Protein AF-A0A7S1SJB8-F1 (afdb_monomer_lite)

Structure (mmCIF, N/CA/C/O backbone):
data_AF-A0A7S1SJB8-F1
#
_entry.id   AF-A0A7S1SJB8-F1
#
loop_
_atom_site.group_PDB
_atom_site.id
_atom_site.type_symbol
_atom_site.label_atom_id
_atom_site.label_alt_id
_atom_site.label_comp_id
_atom_site.label_asym_id
_atom_site.label_entity_id
_atom_site.label_seq_id
_atom_site.pdbx_PDB_ins_code
_atom_site.Cartn_x
_atom_site.Cartn_y
_atom_site.Cartn_z
_atom_site.occupancy
_atom_site.B_iso_or_equiv
_atom_site.auth_seq_id
_atom_site.auth_comp_id
_atom_site.auth_asym_id
_atom_site.auth_atom_id
_atom_site.pdbx_PDB_model_num
ATOM 1 N N . MET A 1 1 ? 19.382 0.430 36.186 1.00 49.28 1 MET A N 1
ATOM 2 C CA . MET A 1 1 ? 19.479 1.082 34.858 1.00 49.28 1 MET A CA 1
ATOM 3 C C . MET A 1 1 ? 19.942 0.130 33.753 1.00 49.28 1 MET A C 1
ATOM 5 O O . MET A 1 1 ? 19.145 -0.085 32.855 1.00 49.28 1 MET A O 1
ATOM 9 N N . ARG A 1 2 ? 21.115 -0.528 33.833 1.00 56.34 2 ARG A N 1
ATOM 10 C CA . ARG A 1 2 ? 21.641 -1.421 32.760 1.00 56.34 2 ARG A CA 1
ATOM 11 C C . ARG A 1 2 ? 20.688 -2.513 32.238 1.00 56.34 2 ARG A C 1
ATOM 13 O O . ARG A 1 2 ? 20.715 -2.827 31.056 1.00 56.34 2 ARG A O 1
ATOM 20 N N . TYR A 1 3 ? 19.833 -3.079 33.093 1.00 59.84 3 TYR A N 1
ATOM 21 C CA . TYR A 1 3 ? 18.878 -4.118 32.682 1.00 59.84 3 TYR A CA 1
ATOM 22 C C . TYR A 1 3 ? 17.757 -3.577 31.775 1.00 59.84 3 TYR A C 1
ATOM 24 O O . TYR A 1 3 ? 17.323 -4.262 30.853 1.00 59.84 3 TYR A O 1
ATOM 32 N N . LYS A 1 4 ? 17.321 -2.323 31.989 1.00 60.94 4 LYS A N 1
ATOM 33 C CA . LYS A 1 4 ? 16.241 -1.724 31.195 1.00 60.94 4 LYS A CA 1
ATOM 34 C C . LYS A 1 4 ? 16.672 -1.464 29.748 1.00 60.94 4 LYS A C 1
ATOM 36 O O . LYS A 1 4 ? 15.912 -1.784 28.840 1.00 60.94 4 LYS A O 1
ATOM 41 N N . GLU A 1 5 ? 17.889 -0.955 29.544 1.00 68.56 5 GLU A N 1
ATOM 42 C CA . GLU A 1 5 ? 18.479 -0.747 28.210 1.00 68.56 5 GLU A CA 1
ATOM 43 C C . GLU A 1 5 ? 18.723 -2.063 27.466 1.00 68.56 5 GLU A C 1
ATOM 45 O O . GLU A 1 5 ? 18.404 -2.162 26.282 1.00 68.56 5 GLU A O 1
ATOM 50 N N . SER A 1 6 ? 19.217 -3.092 28.163 1.00 76.19 6 SER A N 1
ATOM 51 C CA . SER A 1 6 ? 19.499 -4.402 27.563 1.00 76.19 6 SER A CA 1
ATOM 52 C C . SER A 1 6 ? 18.246 -5.064 26.974 1.00 76.19 6 SER A C 1
ATOM 54 O O . SER A 1 6 ? 18.311 -5.654 25.896 1.00 76.19 6 SER A O 1
ATOM 56 N N . MET A 1 7 ? 17.086 -4.903 27.621 1.00 74.88 7 MET A N 1
ATOM 57 C CA . MET A 1 7 ? 15.808 -5.409 27.106 1.00 74.88 7 MET A CA 1
ATOM 58 C C . MET A 1 7 ? 15.342 -4.658 25.855 1.00 74.88 7 MET A C 1
ATOM 60 O O . MET A 1 7 ? 14.868 -5.287 24.912 1.00 74.88 7 MET A O 1
ATOM 64 N N . VAL A 1 8 ? 15.514 -3.332 25.807 1.00 74.44 8 VAL A N 1
ATOM 65 C CA . VAL A 1 8 ? 15.187 -2.528 24.617 1.00 74.44 8 VAL A CA 1
ATOM 66 C C . VAL A 1 8 ? 16.087 -2.916 23.439 1.00 74.44 8 VAL A C 1
ATOM 68 O O . VAL A 1 8 ? 15.600 -3.074 22.322 1.00 74.44 8 VAL A O 1
ATOM 71 N N . GLU A 1 9 ? 17.382 -3.142 23.670 1.00 73.88 9 GLU A N 1
ATOM 72 C CA . GLU A 1 9 ? 18.301 -3.624 22.629 1.00 73.88 9 GLU A CA 1
ATOM 73 C C . GLU A 1 9 ? 17.961 -5.032 22.137 1.00 73.88 9 GLU A C 1
ATOM 75 O O . GLU A 1 9 ? 17.913 -5.263 20.926 1.00 73.88 9 GLU A O 1
ATOM 80 N N . ALA A 1 10 ? 17.658 -5.959 23.050 1.00 74.94 10 ALA A N 1
ATOM 81 C CA . ALA A 1 10 ? 17.188 -7.293 22.688 1.00 74.94 10 ALA A CA 1
ATOM 82 C C . ALA A 1 10 ? 15.890 -7.218 21.867 1.00 74.94 10 ALA A C 1
ATOM 84 O O . ALA A 1 10 ? 15.776 -7.868 20.827 1.00 74.94 10 ALA A O 1
ATOM 85 N N . GLY A 1 11 ? 14.951 -6.357 22.274 1.00 73.56 11 GLY A N 1
ATOM 86 C CA . GLY A 1 11 ? 13.729 -6.065 21.530 1.00 73.56 11 GLY A CA 1
ATOM 87 C C . GLY A 1 11 ? 14.011 -5.600 20.103 1.00 73.56 11 GLY A C 1
ATOM 88 O O . GLY A 1 11 ? 13.438 -6.150 19.169 1.00 73.56 11 GLY A O 1
ATOM 89 N N . LEU A 1 12 ? 14.940 -4.657 19.908 1.00 72.25 12 LEU A N 1
ATOM 90 C CA . LEU A 1 12 ? 15.324 -4.161 18.578 1.00 72.25 12 LEU A CA 1
ATOM 91 C C . LEU A 1 12 ? 15.930 -5.251 17.689 1.00 72.25 12 LEU A C 1
ATOM 93 O O . LEU A 1 12 ? 15.600 -5.334 16.504 1.00 72.25 12 LEU A O 1
ATOM 97 N N . LEU A 1 13 ? 16.803 -6.089 18.250 1.00 69.69 13 LEU A N 1
ATOM 98 C CA . LEU A 1 13 ? 17.451 -7.181 17.519 1.00 69.69 13 LEU A CA 1
ATOM 99 C C . LEU A 1 13 ? 16.452 -8.260 17.093 1.00 69.69 13 LEU A C 1
ATOM 101 O O . LEU A 1 13 ? 16.554 -8.801 15.989 1.00 69.69 13 LEU A O 1
ATOM 105 N N . VAL A 1 14 ? 15.480 -8.565 17.955 1.00 69.50 14 VAL A N 1
ATOM 106 C CA . VAL A 1 14 ? 14.458 -9.580 17.688 1.00 69.50 14 VAL A CA 1
ATOM 107 C C . VAL A 1 14 ? 13.375 -9.034 16.755 1.00 69.50 14 VAL A C 1
ATOM 109 O O . VAL A 1 14 ? 12.934 -9.769 15.879 1.00 69.50 14 VAL A O 1
ATOM 112 N N . TYR A 1 15 ? 13.008 -7.749 16.841 1.00 68.12 15 TYR A N 1
ATOM 113 C CA . TYR A 1 15 ? 11.937 -7.152 16.027 1.00 68.12 15 TYR A CA 1
ATOM 114 C C . TYR A 1 15 ? 12.160 -7.299 14.519 1.00 68.12 15 TYR A C 1
ATOM 116 O O . TYR A 1 15 ? 11.237 -7.654 13.796 1.00 68.12 15 TYR A O 1
ATOM 124 N N . GLY A 1 16 ? 13.395 -7.126 14.036 1.00 59.38 16 GLY A N 1
ATOM 125 C CA . GLY A 1 16 ? 13.723 -7.346 12.618 1.00 59.38 16 GLY A CA 1
ATOM 126 C C . GLY A 1 16 ? 13.611 -8.811 12.165 1.00 59.38 16 GLY A C 1
ATOM 127 O O . GLY A 1 16 ? 13.563 -9.088 10.970 1.00 59.38 16 GLY A O 1
ATOM 128 N N . ARG A 1 17 ? 13.573 -9.758 13.109 1.00 63.53 17 ARG A N 1
ATOM 129 C CA . ARG A 1 17 ? 13.473 -11.206 12.868 1.00 63.53 17 ARG A CA 1
ATOM 130 C C . ARG A 1 17 ? 12.074 -11.761 13.134 1.00 63.53 17 ARG A C 1
ATOM 132 O O . ARG A 1 17 ? 11.827 -12.933 12.859 1.00 63.53 17 ARG A O 1
ATOM 139 N N . ILE A 1 18 ? 11.174 -10.943 13.671 1.00 66.06 18 ILE A N 1
ATOM 140 C CA . ILE A 1 18 ? 9.810 -11.339 13.994 1.00 66.06 18 ILE A CA 1
ATOM 141 C C . ILE A 1 18 ? 9.006 -11.486 12.699 1.00 66.06 18 ILE A C 1
ATOM 143 O O . ILE A 1 18 ? 8.831 -10.540 11.937 1.00 66.06 18 ILE A O 1
ATOM 147 N N . MET A 1 19 ? 8.488 -12.693 12.486 1.00 54.31 19 MET A N 1
ATOM 148 C CA . MET A 1 19 ? 7.579 -13.018 11.381 1.00 54.31 19 MET A CA 1
ATOM 149 C C . MET A 1 19 ? 6.120 -12.653 11.696 1.00 54.31 19 MET A C 1
ATOM 151 O O . MET A 1 19 ? 5.312 -12.523 10.781 1.00 54.31 19 MET A O 1
ATOM 155 N N . ASP A 1 20 ? 5.799 -12.463 12.981 1.00 62.81 20 ASP A N 1
ATOM 156 C CA . ASP A 1 20 ? 4.471 -12.093 13.474 1.00 62.81 20 ASP A CA 1
ATOM 157 C C . ASP A 1 20 ? 4.541 -10.847 14.381 1.00 62.81 20 ASP A C 1
ATOM 159 O O . ASP A 1 20 ? 4.674 -10.950 15.609 1.00 62.81 20 ASP A O 1
ATOM 163 N N . PRO A 1 21 ? 4.477 -9.642 13.786 1.00 62.69 21 PRO A N 1
ATOM 164 C CA . PRO A 1 21 ? 4.564 -8.385 14.522 1.00 62.69 21 PRO A CA 1
ATOM 165 C C . PRO A 1 21 ? 3.431 -8.186 15.536 1.00 62.69 21 PRO A C 1
ATOM 167 O O . PRO A 1 21 ? 3.606 -7.434 16.496 1.00 62.69 21 PRO A O 1
ATOM 170 N N . GLN A 1 22 ? 2.278 -8.837 15.351 1.00 58.97 22 GLN A N 1
ATOM 171 C CA . GLN A 1 22 ? 1.132 -8.684 16.248 1.00 58.97 22 GLN A CA 1
ATOM 172 C C . GLN A 1 22 ? 1.346 -9.455 17.545 1.00 58.97 22 GLN A C 1
ATOM 174 O O . GLN A 1 22 ? 1.262 -8.873 18.632 1.00 58.97 22 GLN A O 1
ATOM 179 N N . ASN A 1 23 ? 1.735 -10.729 17.442 1.00 64.38 23 ASN A N 1
ATOM 180 C CA . ASN A 1 23 ? 2.117 -11.501 18.620 1.00 64.38 23 ASN A CA 1
ATOM 181 C C . ASN A 1 23 ? 3.342 -10.900 19.311 1.00 64.38 23 ASN A C 1
ATOM 183 O O . ASN A 1 23 ? 3.391 -10.859 20.539 1.00 64.38 23 ASN A O 1
ATOM 187 N N . ALA A 1 24 ? 4.285 -10.345 18.551 1.00 66.44 24 ALA A N 1
ATOM 188 C CA . ALA A 1 24 ? 5.425 -9.652 19.130 1.00 66.44 24 ALA A CA 1
ATOM 189 C C . ALA A 1 24 ? 5.043 -8.418 19.945 1.00 66.44 24 ALA A C 1
ATOM 191 O O . ALA A 1 24 ? 5.559 -8.264 21.044 1.00 66.44 24 ALA A O 1
ATOM 192 N N . LYS A 1 25 ? 4.136 -7.555 19.467 1.00 66.50 25 LYS A N 1
ATOM 193 C CA . LYS A 1 25 ? 3.680 -6.387 20.246 1.00 66.50 25 LYS A CA 1
ATOM 194 C C . LYS A 1 25 ? 3.018 -6.810 21.557 1.00 66.50 25 LYS A C 1
ATOM 196 O O . LYS A 1 25 ? 3.277 -6.198 22.593 1.00 66.50 25 LYS A O 1
ATOM 201 N N . ARG A 1 26 ? 2.216 -7.881 21.525 1.00 68.88 26 ARG A N 1
ATOM 202 C CA . ARG A 1 26 ? 1.600 -8.460 22.726 1.00 68.88 26 ARG A CA 1
ATOM 203 C C . ARG A 1 26 ? 2.655 -8.967 23.709 1.00 68.88 26 ARG A C 1
ATOM 205 O O . ARG A 1 26 ? 2.609 -8.607 24.879 1.00 68.88 26 ARG A O 1
ATOM 212 N N . LEU A 1 27 ? 3.624 -9.742 23.227 1.00 70.56 27 LEU A N 1
ATOM 213 C CA . LEU A 1 27 ? 4.721 -10.270 24.043 1.00 70.56 27 LEU A CA 1
ATOM 214 C C . LEU A 1 27 ? 5.608 -9.148 24.598 1.00 70.56 27 LEU A C 1
ATOM 216 O O . LEU A 1 27 ? 5.943 -9.161 25.775 1.00 70.56 27 LEU A O 1
ATOM 220 N N . ILE A 1 28 ? 5.928 -8.133 23.795 1.00 75.69 28 ILE A N 1
ATOM 221 C CA . ILE A 1 28 ? 6.701 -6.962 24.226 1.00 75.69 28 ILE A CA 1
ATOM 222 C C . ILE A 1 28 ? 6.012 -6.277 25.406 1.00 75.69 28 ILE A C 1
ATOM 224 O O . ILE A 1 28 ? 6.668 -6.022 26.405 1.00 75.69 28 ILE A O 1
ATOM 228 N N . ARG A 1 29 ? 4.694 -6.055 25.348 1.00 73.31 29 ARG A N 1
ATOM 229 C CA . ARG A 1 29 ? 3.943 -5.442 26.459 1.00 73.31 29 ARG A CA 1
ATOM 230 C C . ARG A 1 29 ? 3.815 -6.335 27.696 1.00 73.31 29 ARG A C 1
ATOM 232 O O . ARG A 1 29 ? 3.584 -5.822 28.782 1.00 73.31 29 ARG A O 1
ATOM 239 N N . GLN A 1 30 ? 3.940 -7.652 27.543 1.00 77.44 30 GLN A N 1
ATOM 240 C CA . GLN A 1 30 ? 3.972 -8.585 28.675 1.00 77.44 30 GLN A CA 1
ATOM 241 C C . GLN A 1 30 ? 5.340 -8.618 29.366 1.00 77.44 30 GLN A C 1
ATOM 243 O O . GLN A 1 30 ? 5.424 -8.981 30.536 1.00 77.44 30 GLN A O 1
ATOM 248 N N . VAL A 1 31 ? 6.407 -8.270 28.642 1.00 79.88 31 VAL A N 1
ATOM 249 C CA . VAL A 1 31 ? 7.797 -8.448 29.085 1.00 79.88 31 VAL A CA 1
ATOM 250 C C . VAL A 1 31 ? 8.486 -7.109 29.402 1.00 79.88 31 VAL A C 1
ATOM 252 O O . VAL A 1 31 ? 9.455 -7.083 30.158 1.00 79.88 31 VAL A O 1
ATOM 255 N N . MET A 1 32 ? 8.003 -5.996 28.846 1.00 82.38 32 MET A N 1
ATOM 256 C CA . MET A 1 32 ? 8.558 -4.650 29.014 1.00 82.38 32 MET A CA 1
ATOM 257 C C . MET A 1 32 ? 7.556 -3.713 29.690 1.00 82.38 32 MET A C 1
ATOM 259 O O . MET A 1 32 ? 6.356 -3.776 29.425 1.00 82.38 32 MET A O 1
ATOM 263 N N . ASP A 1 33 ? 8.059 -2.797 30.519 1.00 83.19 33 ASP A N 1
ATOM 264 C CA . ASP A 1 33 ? 7.253 -1.714 31.084 1.00 83.19 33 ASP A CA 1
ATOM 265 C C . ASP A 1 33 ? 6.915 -0.633 30.029 1.00 83.19 33 ASP A C 1
ATOM 267 O O . ASP A 1 33 ? 7.414 -0.647 28.898 1.00 83.19 33 ASP A O 1
ATOM 271 N N . ALA A 1 34 ? 6.025 0.304 30.373 1.00 72.88 34 ALA A N 1
ATOM 272 C CA . ALA A 1 34 ? 5.549 1.332 29.441 1.00 72.88 34 ALA A CA 1
ATOM 273 C C . ALA A 1 34 ? 6.673 2.261 28.935 1.00 72.88 34 ALA A C 1
ATOM 275 O O . ALA A 1 34 ? 6.664 2.666 27.772 1.00 72.88 34 ALA A O 1
ATOM 276 N N . GLU A 1 35 ? 7.661 2.560 29.781 1.00 75.88 35 GLU A N 1
ATOM 277 C CA . GLU A 1 35 ? 8.812 3.409 29.455 1.00 75.88 35 GLU A CA 1
ATOM 278 C C . GLU A 1 35 ? 9.756 2.695 28.472 1.00 75.88 35 GLU A C 1
ATOM 280 O O . GLU A 1 35 ? 10.184 3.265 27.466 1.00 75.88 35 GLU A O 1
ATOM 285 N N . GLN A 1 36 ? 10.014 1.407 28.707 1.00 78.62 36 GLN A N 1
ATOM 286 C CA . GLN A 1 36 ? 10.779 0.541 27.813 1.00 78.62 36 GLN A CA 1
ATOM 287 C C . GLN A 1 36 ? 10.071 0.336 26.475 1.00 78.62 36 GLN A C 1
ATOM 289 O O . GLN A 1 36 ? 10.720 0.394 25.432 1.00 78.62 36 GLN A O 1
ATOM 294 N N . CYS A 1 37 ? 8.749 0.143 26.483 1.00 70.62 37 CYS A N 1
ATOM 295 C CA . CYS A 1 37 ? 7.950 0.060 25.264 1.00 70.62 37 CYS A CA 1
ATOM 296 C C . CYS A 1 37 ? 8.052 1.354 24.453 1.00 70.62 37 CYS A C 1
ATOM 298 O O . CYS A 1 37 ? 8.316 1.301 23.253 1.00 70.62 37 CYS A O 1
ATOM 300 N N . ALA A 1 38 ? 7.887 2.513 25.096 1.00 66.62 38 ALA A N 1
ATOM 301 C CA . ALA A 1 38 ? 8.013 3.808 24.435 1.00 66.62 38 ALA A CA 1
ATOM 302 C C . ALA A 1 38 ? 9.415 3.997 23.831 1.00 66.62 38 ALA A C 1
ATOM 304 O O . ALA A 1 38 ? 9.533 4.349 22.657 1.00 66.62 38 ALA A O 1
ATOM 305 N N . SER A 1 39 ? 10.469 3.672 24.588 1.00 74.19 39 SER A N 1
ATOM 306 C CA . SER A 1 39 ? 11.858 3.719 24.115 1.00 74.19 39 SER A CA 1
ATOM 307 C C . SER A 1 39 ? 12.106 2.770 22.935 1.00 74.19 39 SER A C 1
ATOM 309 O O . SER A 1 39 ? 12.711 3.158 21.933 1.00 74.19 39 SER A O 1
ATOM 311 N N . LEU A 1 40 ? 11.584 1.541 23.003 1.00 74.62 40 LEU A N 1
ATOM 312 C CA . LEU A 1 40 ? 11.667 0.564 21.922 1.00 74.62 40 LEU A CA 1
ATOM 313 C C . LEU A 1 40 ? 10.954 1.067 20.665 1.00 74.62 40 LEU A C 1
ATOM 315 O O . LEU A 1 40 ? 11.556 1.060 19.597 1.00 74.62 40 LEU A O 1
ATOM 319 N N . TYR A 1 41 ? 9.709 1.538 20.766 1.00 71.19 41 TYR A N 1
ATOM 320 C CA . TYR A 1 41 ? 8.957 2.031 19.609 1.00 71.19 41 TYR A CA 1
ATOM 321 C C . TYR A 1 41 ? 9.570 3.295 19.002 1.00 71.19 41 TYR A C 1
ATOM 323 O O . TYR A 1 41 ? 9.613 3.420 17.777 1.00 71.19 41 TYR A O 1
ATOM 331 N N . GLN A 1 42 ? 10.119 4.186 19.829 1.00 66.94 42 GLN A N 1
ATOM 332 C CA . GLN A 1 42 ? 10.867 5.349 19.362 1.00 66.94 42 GLN A CA 1
ATOM 333 C C . GLN A 1 42 ? 12.118 4.932 18.576 1.00 66.94 42 GLN A C 1
ATOM 335 O O . GLN A 1 42 ? 12.380 5.479 17.506 1.00 66.94 42 GLN A O 1
ATOM 340 N N . ARG A 1 43 ? 12.870 3.937 19.070 1.00 67.50 43 ARG A N 1
ATOM 341 C CA . ARG A 1 43 ? 14.068 3.407 18.394 1.00 67.50 43 ARG A CA 1
ATOM 342 C C . ARG A 1 43 ? 13.736 2.550 17.172 1.00 67.50 43 ARG A C 1
ATOM 344 O O . ARG A 1 43 ? 14.527 2.505 16.232 1.00 67.50 43 ARG A O 1
ATOM 351 N N . LEU A 1 44 ? 12.577 1.893 17.162 1.00 66.19 44 LEU A N 1
ATOM 352 C CA . LEU A 1 44 ? 12.067 1.187 15.993 1.00 66.19 44 LEU A CA 1
ATOM 353 C C . LEU A 1 44 ? 11.737 2.182 14.873 1.00 66.19 44 LEU A C 1
ATOM 355 O O . LEU A 1 44 ? 12.107 1.946 13.725 1.00 66.19 44 LEU A O 1
ATOM 359 N N . GLY A 1 45 ? 11.092 3.310 15.180 1.00 65.75 45 GLY A N 1
ATOM 360 C CA . GLY A 1 45 ? 10.800 4.352 14.192 1.00 65.75 45 GLY A CA 1
ATOM 361 C C . GLY A 1 45 ? 10.059 3.798 12.967 1.00 65.75 45 GLY A C 1
ATOM 362 O O . GLY A 1 45 ? 8.998 3.182 13.095 1.00 65.75 45 GLY A O 1
ATOM 363 N N . SER A 1 46 ? 10.643 3.961 11.775 1.00 52.94 46 SER A N 1
ATOM 364 C CA . SER A 1 46 ? 10.124 3.423 10.506 1.00 52.94 46 SER A CA 1
ATOM 365 C C . SER A 1 46 ? 10.020 1.888 10.468 1.00 52.94 46 SER A C 1
ATOM 367 O O . SER A 1 46 ? 9.277 1.355 9.648 1.00 52.94 46 SER A O 1
ATOM 369 N N . LEU A 1 47 ? 10.680 1.161 11.379 1.00 59.69 47 LEU A N 1
ATOM 370 C CA . LEU A 1 47 ? 10.567 -0.300 11.508 1.00 59.69 47 LEU A CA 1
ATOM 371 C C . LEU A 1 47 ? 9.184 -0.757 11.968 1.00 59.69 47 LEU A C 1
ATOM 373 O O . LEU A 1 47 ? 8.747 -1.829 11.567 1.00 59.69 47 LEU A O 1
ATOM 377 N N . ASN A 1 48 ? 8.464 0.058 12.745 1.00 60.88 48 ASN A N 1
ATOM 378 C CA . ASN A 1 48 ? 7.071 -0.232 13.108 1.00 60.88 48 ASN A CA 1
ATOM 379 C C . ASN A 1 48 ? 6.130 -0.170 11.884 1.00 60.88 48 ASN A C 1
ATOM 381 O O . ASN A 1 48 ? 4.962 -0.536 11.981 1.00 60.88 48 ASN A O 1
ATOM 385 N N . MET A 1 49 ? 6.619 0.314 10.734 1.00 63.00 49 MET A N 1
ATOM 386 C CA . MET A 1 49 ? 5.862 0.360 9.482 1.00 63.00 49 MET A CA 1
ATOM 387 C C . MET A 1 49 ? 6.045 -0.900 8.630 1.00 63.00 49 MET A C 1
ATOM 389 O O . MET A 1 49 ? 5.241 -1.117 7.730 1.00 63.00 49 MET A O 1
ATOM 393 N N . PHE A 1 50 ? 7.076 -1.716 8.881 1.00 78.56 50 PHE A N 1
ATOM 394 C CA . PHE A 1 50 ? 7.298 -2.936 8.112 1.00 78.56 50 PHE A CA 1
ATOM 395 C C . PHE A 1 50 ? 6.459 -4.084 8.672 1.00 78.56 50 PHE A C 1
ATOM 397 O O . PHE A 1 50 ? 6.605 -4.474 9.831 1.00 78.56 50 PHE A O 1
ATOM 404 N N . ASN A 1 51 ? 5.625 -4.677 7.822 1.00 80.62 51 ASN A N 1
ATOM 405 C CA . ASN A 1 51 ? 5.004 -5.963 8.092 1.00 80.62 51 ASN A CA 1
ATOM 406 C C . ASN A 1 51 ? 5.091 -6.832 6.828 1.00 80.62 51 ASN A C 1
ATOM 408 O O . ASN A 1 51 ? 4.569 -6.421 5.793 1.00 80.62 51 ASN A O 1
ATOM 412 N N . PRO A 1 52 ? 5.677 -8.042 6.883 1.00 82.69 52 PRO A N 1
ATOM 413 C CA . PRO A 1 52 ? 5.755 -8.932 5.721 1.00 82.69 52 PRO A CA 1
ATOM 414 C C . PRO A 1 52 ? 4.397 -9.267 5.079 1.00 82.69 52 PRO A C 1
ATOM 416 O O . PRO A 1 52 ? 4.336 -9.611 3.899 1.00 82.69 52 PRO A O 1
ATOM 419 N N . ARG A 1 53 ? 3.296 -9.182 5.842 1.00 82.69 53 ARG A N 1
ATOM 420 C CA . ARG A 1 53 ? 1.933 -9.414 5.338 1.00 82.69 53 ARG A CA 1
ATOM 421 C C . ARG A 1 53 ? 1.388 -8.244 4.526 1.00 82.69 53 ARG A C 1
ATOM 423 O O . ARG A 1 53 ? 0.472 -8.468 3.743 1.00 82.69 53 ARG A O 1
ATOM 430 N N . ASN A 1 54 ? 1.903 -7.035 4.736 1.00 86.94 54 ASN A N 1
ATOM 431 C CA . ASN A 1 54 ? 1.534 -5.832 3.998 1.00 86.94 54 ASN A CA 1
ATOM 432 C C . ASN A 1 54 ? 2.750 -4.883 3.932 1.00 86.94 54 ASN A C 1
ATOM 434 O O . ASN A 1 54 ? 2.845 -3.932 4.711 1.00 86.94 54 ASN A O 1
ATOM 438 N N . PRO A 1 55 ? 3.725 -5.173 3.053 1.00 90.12 55 PRO A N 1
ATOM 439 C CA . PRO A 1 55 ? 4.987 -4.440 2.974 1.00 90.12 55 PRO A CA 1
ATOM 440 C C . PRO A 1 55 ? 4.869 -3.128 2.183 1.00 90.12 55 PRO A C 1
ATOM 442 O O . PRO A 1 55 ? 5.864 -2.417 2.054 1.00 90.12 55 PRO A O 1
ATOM 445 N N . THR A 1 56 ? 3.711 -2.810 1.597 1.00 90.44 56 THR A N 1
ATOM 446 C CA . THR A 1 56 ? 3.576 -1.640 0.717 1.00 90.44 56 THR A CA 1
ATOM 447 C C . THR A 1 56 ? 3.762 -0.348 1.506 1.00 90.44 56 THR A C 1
ATOM 449 O O . THR A 1 56 ? 3.071 -0.100 2.491 1.00 90.44 56 THR A O 1
ATOM 452 N N . GLY A 1 57 ? 4.696 0.499 1.077 1.00 87.81 57 GLY A N 1
ATOM 453 C CA . GLY A 1 57 ? 5.015 1.720 1.807 1.00 87.81 57 GLY A CA 1
ATOM 454 C C . GLY A 1 57 ? 6.297 2.405 1.362 1.00 87.81 57 GLY A C 1
ATOM 455 O O . GLY A 1 57 ? 7.074 1.886 0.562 1.00 87.81 57 GLY A O 1
ATOM 456 N N . TYR A 1 58 ? 6.521 3.599 1.907 1.00 88.06 58 TYR A N 1
ATOM 457 C CA . TYR A 1 58 ? 7.794 4.300 1.784 1.00 88.06 58 TYR A CA 1
ATOM 458 C C . TYR A 1 58 ? 8.712 3.941 2.953 1.00 88.06 58 TYR A C 1
ATOM 460 O O . TYR A 1 58 ? 8.323 4.054 4.117 1.00 88.06 58 TYR A O 1
ATOM 468 N N . TYR A 1 59 ? 9.942 3.558 2.635 1.00 89.06 59 TYR A N 1
ATOM 469 C CA . TYR A 1 59 ? 10.974 3.182 3.586 1.00 89.06 59 TYR A CA 1
ATOM 470 C C . TYR A 1 59 ? 12.153 4.135 3.460 1.00 89.06 59 TYR A C 1
ATOM 472 O O . TYR A 1 59 ? 12.613 4.430 2.360 1.00 89.06 59 TYR A O 1
ATOM 480 N N . ASN A 1 60 ? 12.650 4.596 4.604 1.00 90.00 60 ASN A N 1
ATOM 481 C CA . ASN A 1 60 ? 13.922 5.295 4.728 1.00 90.00 60 ASN A CA 1
ATOM 482 C C . ASN A 1 60 ? 14.707 4.594 5.840 1.00 90.00 60 ASN A C 1
ATOM 484 O O . ASN A 1 60 ? 14.308 4.655 7.008 1.00 90.00 60 ASN A O 1
ATOM 488 N N . LEU A 1 61 ? 15.733 3.845 5.444 1.00 89.69 61 LEU A N 1
ATOM 489 C CA . LEU A 1 61 ? 16.433 2.857 6.256 1.00 89.69 61 LEU A CA 1
ATOM 490 C C . LEU A 1 61 ? 17.915 3.218 6.350 1.00 89.69 61 LEU A C 1
ATOM 492 O O . LEU A 1 61 ? 18.584 3.411 5.344 1.00 89.69 61 LEU A O 1
ATOM 496 N N . GLN A 1 62 ? 18.441 3.252 7.563 1.00 89.94 62 GLN A N 1
ATOM 497 C CA . GLN A 1 62 ? 19.859 3.354 7.862 1.00 89.94 62 GLN A CA 1
ATOM 498 C C . GLN A 1 62 ? 20.443 1.951 7.974 1.00 89.94 62 GLN A C 1
ATOM 500 O O . GLN A 1 62 ? 20.187 1.224 8.935 1.00 89.94 62 GLN A O 1
ATOM 505 N N . LEU A 1 63 ? 21.245 1.567 6.987 1.00 90.62 63 LEU A N 1
ATOM 506 C CA . LEU A 1 63 ? 21.802 0.221 6.857 1.00 90.62 63 LEU A CA 1
ATOM 507 C C . LEU A 1 63 ? 22.840 -0.102 7.941 1.00 90.62 63 LEU A C 1
ATOM 509 O O . LEU A 1 63 ? 23.124 -1.270 8.181 1.00 90.62 63 LEU A O 1
ATOM 513 N N . SER A 1 64 ? 23.356 0.913 8.640 1.00 88.62 64 SER A N 1
ATOM 514 C CA . SER A 1 64 ? 24.188 0.743 9.838 1.00 88.62 64 SER A CA 1
ATOM 515 C C . SER A 1 64 ? 23.418 0.220 11.054 1.00 88.62 64 SER A C 1
ATOM 517 O O . SER A 1 64 ? 24.024 -0.320 11.978 1.00 88.62 64 SER A O 1
ATOM 519 N N . HIS A 1 65 ? 22.088 0.352 11.076 1.00 84.38 65 HIS A N 1
ATOM 520 C CA . HIS A 1 65 ? 21.257 -0.174 12.151 1.00 84.38 65 HIS A CA 1
ATOM 521 C C . HIS A 1 65 ? 20.784 -1.589 11.806 1.00 84.38 65 HIS A C 1
ATOM 523 O O . HIS A 1 65 ? 19.998 -1.776 10.877 1.00 84.38 65 HIS A O 1
ATOM 529 N N . GLN A 1 66 ? 21.183 -2.590 12.597 1.00 81.31 66 GLN A N 1
ATOM 530 C CA . GLN A 1 66 ? 20.944 -4.009 12.293 1.00 81.31 66 GLN A CA 1
ATOM 531 C C . GLN A 1 66 ? 19.477 -4.344 11.971 1.00 81.31 66 GLN A C 1
ATOM 533 O O . GLN A 1 66 ? 19.199 -5.103 11.041 1.00 81.31 66 GLN A O 1
ATOM 538 N N . ALA A 1 67 ? 18.517 -3.775 12.706 1.00 77.81 67 ALA A N 1
ATOM 539 C CA . ALA A 1 67 ? 17.100 -4.025 12.440 1.00 77.81 67 ALA A CA 1
ATOM 540 C C . ALA A 1 67 ? 16.632 -3.417 11.101 1.00 77.81 67 ALA A C 1
ATOM 542 O O . ALA A 1 67 ? 15.851 -4.039 10.388 1.00 77.81 67 ALA A O 1
ATOM 543 N N . GLN A 1 68 ? 17.156 -2.247 10.713 1.00 84.75 68 GLN A N 1
ATOM 544 C CA . GLN A 1 68 ? 16.817 -1.577 9.448 1.00 84.75 68 GLN A CA 1
ATOM 545 C C . GLN A 1 68 ? 17.506 -2.251 8.263 1.00 84.75 68 GLN A C 1
ATOM 547 O O . GLN A 1 68 ? 16.872 -2.461 7.232 1.00 84.75 68 GLN A O 1
ATOM 552 N N . TYR A 1 69 ? 18.746 -2.705 8.451 1.00 87.25 69 TYR A N 1
ATOM 553 C CA . TYR A 1 69 ? 19.421 -3.602 7.517 1.00 87.25 69 TYR A CA 1
ATOM 554 C C . TYR A 1 69 ? 18.617 -4.887 7.280 1.00 87.25 69 TYR A C 1
ATOM 556 O O . TYR A 1 69 ? 18.443 -5.322 6.144 1.00 87.25 69 TYR A O 1
ATOM 564 N N . THR A 1 70 ? 18.067 -5.475 8.347 1.00 85.56 70 THR A N 1
ATOM 565 C CA . THR A 1 70 ? 17.244 -6.688 8.237 1.00 85.56 70 THR A CA 1
ATOM 566 C C . THR A 1 70 ? 15.965 -6.425 7.439 1.00 85.56 70 THR A C 1
ATOM 568 O O . THR A 1 70 ? 15.633 -7.216 6.562 1.00 85.56 70 THR A O 1
ATOM 571 N N . VAL A 1 71 ? 15.284 -5.294 7.662 1.00 87.31 71 VAL A N 1
ATOM 572 C CA . VAL A 1 71 ? 14.124 -4.900 6.840 1.00 87.31 71 VAL A CA 1
ATOM 573 C C . VAL A 1 71 ? 14.515 -4.683 5.378 1.00 87.31 71 VAL A C 1
ATOM 575 O O . VAL A 1 71 ? 13.837 -5.207 4.500 1.00 87.31 71 VAL A O 1
ATOM 578 N N . ALA A 1 72 ? 15.627 -3.997 5.096 1.00 91.25 72 ALA A N 1
ATOM 579 C CA . ALA A 1 72 ? 16.125 -3.818 3.729 1.00 91.25 72 ALA A CA 1
ATOM 580 C C . ALA A 1 72 ? 16.361 -5.167 3.024 1.00 91.25 72 ALA A C 1
ATOM 582 O O . ALA A 1 72 ? 15.920 -5.368 1.892 1.00 91.25 72 ALA A O 1
ATOM 583 N N . ARG A 1 73 ? 16.989 -6.122 3.724 1.00 90.62 73 ARG A N 1
ATOM 584 C CA . ARG A 1 73 ? 17.188 -7.498 3.246 1.00 90.62 73 ARG A CA 1
ATOM 585 C C . ARG A 1 73 ? 15.867 -8.215 2.979 1.00 90.62 73 ARG A C 1
ATOM 587 O O . ARG A 1 73 ? 15.719 -8.796 1.911 1.00 90.62 73 ARG A O 1
ATOM 594 N N . ARG A 1 74 ? 14.890 -8.128 3.889 1.00 89.75 74 ARG A N 1
ATOM 595 C CA . ARG A 1 74 ? 13.560 -8.731 3.690 1.00 89.75 74 ARG A CA 1
ATOM 596 C C . ARG A 1 74 ? 12.825 -8.136 2.495 1.00 89.75 74 ARG A C 1
ATOM 598 O O . ARG A 1 74 ? 12.281 -8.885 1.694 1.00 89.75 74 ARG A O 1
ATOM 605 N N . LEU A 1 75 ? 12.844 -6.814 2.330 1.00 92.62 75 LEU A N 1
ATOM 606 C CA . LEU A 1 75 ? 12.245 -6.159 1.164 1.00 92.62 75 LEU A CA 1
ATOM 607 C C . LEU A 1 75 ? 12.905 -6.627 -0.143 1.00 92.62 75 LEU A C 1
ATOM 609 O O . LEU A 1 75 ? 12.217 -6.765 -1.154 1.00 92.62 75 LEU A O 1
ATOM 613 N N . LEU A 1 76 ? 14.216 -6.889 -0.138 1.00 93.50 76 LEU A N 1
ATOM 614 C CA . LEU A 1 76 ? 14.920 -7.407 -1.311 1.00 93.50 76 LEU A CA 1
ATOM 615 C C . LEU A 1 76 ? 14.538 -8.861 -1.598 1.00 93.50 76 LEU A C 1
ATOM 617 O O . LEU A 1 76 ? 14.227 -9.182 -2.739 1.00 93.50 76 LEU A O 1
ATOM 621 N N . GLU A 1 77 ? 14.498 -9.714 -0.574 1.00 92.44 77 GLU A N 1
ATOM 622 C CA . GLU A 1 77 ? 14.047 -11.108 -0.693 1.00 92.44 77 GLU A CA 1
ATOM 623 C C . GLU A 1 77 ? 12.619 -11.185 -1.252 1.00 92.44 77 GLU A C 1
ATOM 625 O O . GLU A 1 77 ? 12.333 -11.980 -2.144 1.00 92.44 77 GLU A O 1
ATOM 630 N N . MET A 1 78 ? 11.719 -10.317 -0.780 1.00 91.62 78 MET A N 1
ATOM 631 C CA . MET A 1 78 ? 10.354 -10.251 -1.299 1.00 91.62 78 MET A CA 1
ATOM 632 C C . MET A 1 78 ? 10.312 -9.739 -2.745 1.00 91.62 78 MET A C 1
ATOM 634 O O . MET A 1 78 ? 9.517 -10.230 -3.538 1.00 91.62 78 MET A O 1
ATOM 638 N N . PHE A 1 79 ? 11.162 -8.776 -3.115 1.00 93.00 79 PHE A N 1
ATOM 639 C CA . PHE A 1 79 ? 11.263 -8.313 -4.504 1.00 93.00 79 PHE A CA 1
ATOM 640 C C . PHE A 1 79 ? 11.775 -9.412 -5.442 1.00 93.00 79 PHE A C 1
ATOM 642 O O . PHE A 1 79 ? 11.191 -9.626 -6.501 1.00 93.00 79 PHE A O 1
ATOM 649 N N . GLN A 1 80 ? 12.807 -10.148 -5.028 1.00 92.75 80 GLN A N 1
ATOM 650 C CA . GLN A 1 80 ? 13.314 -11.322 -5.740 1.00 92.75 80 GLN A CA 1
ATOM 651 C C . GLN A 1 80 ? 12.206 -12.365 -5.930 1.00 92.75 80 GLN A C 1
ATOM 653 O O . GLN A 1 80 ? 11.934 -12.765 -7.058 1.00 92.75 80 GLN A O 1
ATOM 658 N N . ALA A 1 81 ? 11.467 -12.697 -4.866 1.00 92.06 81 ALA A N 1
ATOM 659 C CA . ALA A 1 81 ? 10.331 -13.609 -4.959 1.00 92.06 81 ALA A CA 1
ATOM 660 C C . ALA A 1 81 ? 9.253 -13.109 -5.942 1.00 92.06 81 ALA A C 1
ATOM 662 O O . ALA A 1 81 ? 8.773 -13.874 -6.773 1.00 92.06 81 ALA A O 1
ATOM 663 N N . GLU A 1 82 ? 8.876 -11.826 -5.906 1.00 91.38 82 GLU A N 1
ATOM 664 C CA . GLU A 1 82 ? 7.904 -11.279 -6.864 1.00 91.38 82 GLU A CA 1
ATOM 665 C C . GLU A 1 82 ? 8.416 -11.307 -8.319 1.00 91.38 82 GLU A C 1
ATOM 667 O O . GLU A 1 82 ? 7.613 -11.437 -9.246 1.00 91.38 82 GLU A O 1
ATOM 672 N N . VAL A 1 83 ? 9.732 -11.208 -8.544 1.00 89.88 83 VAL A N 1
ATOM 673 C CA . VAL A 1 83 ? 10.348 -11.429 -9.865 1.00 89.88 83 VAL A CA 1
ATOM 674 C C . VAL A 1 83 ? 10.262 -12.899 -10.279 1.00 89.88 83 VAL A C 1
ATOM 676 O O . VAL A 1 83 ? 9.830 -13.170 -11.400 1.00 89.88 83 VAL A O 1
ATOM 679 N N . ASP A 1 84 ? 10.572 -13.841 -9.385 1.00 91.19 84 ASP A N 1
ATOM 680 C CA . ASP A 1 84 ? 10.452 -15.285 -9.647 1.00 91.19 84 ASP A CA 1
ATOM 681 C C . ASP A 1 84 ? 9.016 -15.683 -10.017 1.00 91.19 84 ASP A C 1
ATOM 683 O O . ASP A 1 84 ? 8.788 -16.451 -10.956 1.00 91.19 84 ASP A O 1
ATOM 687 N N . PHE A 1 85 ? 8.024 -15.088 -9.347 1.00 90.25 85 PHE A N 1
ATOM 688 C CA . PHE A 1 85 ? 6.602 -15.268 -9.657 1.00 90.25 85 PHE A CA 1
ATOM 689 C C . PHE A 1 85 ? 6.122 -14.482 -10.888 1.00 90.25 85 PHE A C 1
ATOM 691 O O . PHE A 1 85 ? 4.932 -14.512 -11.201 1.00 90.25 85 PHE A O 1
ATOM 698 N N . ARG A 1 86 ? 7.016 -13.778 -11.599 1.00 89.12 86 ARG A N 1
ATOM 699 C CA . ARG A 1 86 ? 6.701 -12.942 -12.774 1.00 89.12 86 ARG A CA 1
ATOM 700 C C . ARG A 1 86 ? 5.630 -11.883 -12.499 1.00 89.12 86 ARG A C 1
ATOM 702 O O . ARG A 1 86 ? 4.883 -11.486 -13.391 1.00 89.12 86 ARG A O 1
ATOM 709 N N . LEU A 1 87 ? 5.553 -11.414 -11.256 1.00 87.12 87 LEU A N 1
ATOM 710 C CA . LEU A 1 87 ? 4.647 -10.339 -10.849 1.00 87.12 87 LEU A CA 1
ATOM 711 C C . LEU A 1 87 ? 5.226 -8.962 -11.176 1.00 87.12 87 LEU A C 1
ATOM 713 O O . LEU A 1 87 ? 4.479 -7.987 -11.241 1.00 87.12 87 LEU A O 1
ATOM 717 N N . ASN A 1 88 ? 6.535 -8.901 -11.420 1.00 83.62 88 ASN A N 1
ATOM 718 C CA . ASN A 1 88 ? 7.251 -7.727 -11.890 1.00 83.62 88 ASN A CA 1
ATOM 719 C C . ASN A 1 88 ? 7.545 -7.832 -13.382 1.00 83.62 88 ASN A C 1
ATOM 721 O O . ASN A 1 88 ? 8.267 -8.719 -13.829 1.00 83.62 88 ASN A O 1
ATOM 725 N N . GLU A 1 89 ? 7.029 -6.877 -14.143 1.00 79.44 89 GLU A N 1
ATOM 726 C CA . GLU A 1 89 ? 7.334 -6.715 -15.559 1.00 79.44 89 GLU A CA 1
ATOM 727 C C . GLU A 1 89 ? 8.114 -5.416 -15.708 1.00 79.44 89 GLU A C 1
ATOM 729 O O . GLU A 1 89 ? 7.535 -4.340 -15.863 1.00 79.44 89 GLU A O 1
ATOM 734 N N . PHE A 1 90 ? 9.441 -5.484 -15.621 1.00 73.62 90 PHE A N 1
ATOM 735 C CA . PHE A 1 90 ? 10.268 -4.307 -15.860 1.00 73.62 90 PHE A CA 1
ATOM 736 C C . PHE A 1 90 ? 10.082 -3.813 -17.311 1.00 73.62 90 PHE A C 1
ATOM 738 O O . PHE A 1 90 ? 10.083 -4.623 -18.236 1.00 73.62 90 PHE A O 1
ATOM 745 N N . PRO A 1 91 ? 9.986 -2.493 -17.565 1.00 69.44 91 PRO A N 1
ATOM 746 C CA . PRO A 1 91 ? 10.045 -1.389 -16.600 1.00 69.44 91 PRO A CA 1
ATOM 747 C C . PRO A 1 91 ? 8.700 -1.050 -15.945 1.00 69.44 91 PRO A C 1
ATOM 749 O O . PRO A 1 91 ? 8.647 -0.205 -15.063 1.00 69.44 91 PRO A O 1
ATOM 752 N N . LEU A 1 92 ? 7.610 -1.648 -16.408 1.00 69.12 92 LEU A N 1
ATOM 753 C CA . LEU A 1 92 ? 6.228 -1.216 -16.196 1.00 69.12 92 LEU A CA 1
ATOM 754 C C . LEU A 1 92 ? 5.734 -1.438 -14.776 1.00 69.12 92 LEU A C 1
ATOM 756 O O . LEU A 1 92 ? 5.022 -0.603 -14.227 1.00 69.12 92 LEU A O 1
ATOM 760 N N . ARG A 1 93 ? 6.134 -2.554 -14.185 1.00 77.94 93 ARG A N 1
ATOM 761 C CA . ARG A 1 93 ? 5.692 -3.009 -12.881 1.00 77.94 93 ARG A CA 1
ATOM 762 C C . ARG A 1 93 ? 6.924 -3.388 -12.081 1.00 77.94 93 ARG A C 1
ATOM 764 O O . ARG A 1 93 ? 7.500 -4.449 -12.301 1.00 77.94 93 ARG A O 1
ATOM 771 N N . ILE A 1 94 ? 7.353 -2.461 -11.229 1.00 78.44 94 ILE A N 1
ATOM 772 C CA . ILE A 1 94 ? 8.540 -2.601 -10.388 1.00 78.44 94 ILE A CA 1
ATOM 773 C C . ILE A 1 94 ? 8.094 -2.430 -8.940 1.00 78.44 94 ILE A C 1
ATOM 775 O O . ILE A 1 94 ? 7.538 -1.395 -8.571 1.00 78.44 94 ILE A O 1
ATOM 779 N N . THR A 1 95 ? 8.345 -3.444 -8.117 1.00 87.81 95 THR A N 1
ATOM 780 C CA . THR A 1 95 ? 8.102 -3.407 -6.672 1.00 87.81 95 THR A CA 1
ATOM 781 C C . THR A 1 95 ? 8.896 -2.295 -5.989 1.00 87.81 95 THR A C 1
ATOM 783 O O . THR A 1 95 ? 8.373 -1.607 -5.120 1.00 87.81 95 THR A O 1
ATOM 786 N N . TRP A 1 96 ? 10.160 -2.108 -6.373 1.00 90.94 96 TRP A N 1
ATOM 787 C CA . TRP A 1 96 ? 11.064 -1.097 -5.824 1.00 90.94 96 TRP A CA 1
ATOM 788 C C . TRP A 1 96 ? 11.053 0.181 -6.675 1.00 90.94 96 TRP A C 1
ATOM 790 O O . TRP A 1 96 ? 11.801 0.311 -7.644 1.00 90.94 96 TRP A O 1
ATOM 800 N N . ASN A 1 97 ? 10.222 1.153 -6.295 1.00 87.31 97 ASN A N 1
ATOM 801 C CA . ASN A 1 97 ? 10.126 2.464 -6.942 1.00 87.31 97 ASN A CA 1
ATOM 802 C C . ASN A 1 97 ? 10.898 3.538 -6.169 1.00 87.31 97 ASN A C 1
ATOM 804 O O . ASN A 1 97 ? 11.007 3.477 -4.947 1.00 87.31 97 ASN A O 1
ATOM 808 N N . ASN A 1 98 ? 11.392 4.567 -6.873 1.00 86.31 98 ASN A N 1
ATOM 809 C CA . ASN A 1 98 ? 12.156 5.684 -6.289 1.00 86.31 98 ASN A CA 1
ATOM 810 C C . ASN A 1 98 ? 13.243 5.202 -5.307 1.00 86.31 98 ASN A C 1
ATOM 812 O O . ASN A 1 98 ? 13.315 5.687 -4.181 1.00 86.31 98 ASN A O 1
ATOM 816 N N . CYS A 1 99 ? 14.020 4.197 -5.716 1.00 90.19 99 CYS A N 1
ATOM 817 C CA . CYS A 1 99 ? 15.045 3.589 -4.880 1.00 90.19 99 CYS A CA 1
ATOM 818 C C . CYS A 1 99 ? 16.349 4.392 -4.959 1.00 90.19 99 CYS A C 1
ATOM 820 O O . CYS A 1 99 ? 16.920 4.520 -6.043 1.00 90.19 99 CYS A O 1
ATOM 822 N N . PHE A 1 100 ? 16.840 4.868 -3.819 1.00 92.56 100 PHE A N 1
ATOM 823 C CA . PHE A 1 100 ? 18.126 5.537 -3.673 1.00 92.56 100 PHE A CA 1
ATOM 824 C C . PHE A 1 100 ? 18.969 4.824 -2.619 1.00 92.56 100 PHE A C 1
ATOM 826 O O . PHE A 1 100 ? 18.495 4.534 -1.520 1.00 92.56 100 PHE A O 1
ATOM 833 N N . LEU A 1 101 ? 20.229 4.568 -2.950 1.00 92.56 101 LEU A N 1
ATOM 834 C CA . LEU A 1 101 ? 21.241 4.038 -2.048 1.00 92.56 101 LEU A CA 1
ATOM 835 C C . LEU A 1 101 ? 22.283 5.136 -1.829 1.00 92.56 101 LEU A C 1
ATOM 837 O O . LEU A 1 101 ? 22.892 5.614 -2.781 1.00 92.56 101 LEU A O 1
ATOM 841 N N . ASN A 1 102 ? 22.470 5.557 -0.581 1.00 92.06 102 ASN A N 1
ATOM 842 C CA . ASN A 1 102 ? 23.370 6.648 -0.192 1.00 92.06 102 ASN A CA 1
ATOM 843 C C . ASN A 1 102 ? 23.071 7.980 -0.899 1.00 92.06 102 ASN A C 1
ATOM 845 O O . ASN A 1 102 ? 23.977 8.759 -1.172 1.00 92.06 102 ASN A O 1
ATOM 849 N N . GLY A 1 103 ? 21.793 8.237 -1.191 1.00 89.62 103 GLY A N 1
ATOM 850 C CA . GLY A 1 103 ? 21.339 9.431 -1.912 1.00 89.62 103 GLY A CA 1
ATOM 851 C C . GLY A 1 103 ? 21.402 9.314 -3.437 1.00 89.62 103 GLY A C 1
ATOM 852 O O . GLY A 1 103 ? 20.777 10.122 -4.118 1.00 89.62 103 GLY A O 1
ATOM 853 N N . GLU A 1 104 ? 22.053 8.280 -3.970 1.00 91.50 104 GLU A N 1
ATOM 854 C CA . GLU A 1 104 ? 22.167 8.046 -5.408 1.00 91.50 104 GLU A CA 1
ATOM 855 C C . GLU A 1 104 ? 21.094 7.069 -5.900 1.00 91.50 104 GLU A C 1
ATOM 857 O O . GLU A 1 104 ? 20.816 6.071 -5.228 1.00 91.50 104 GLU A O 1
ATOM 862 N N . PRO A 1 105 ? 20.465 7.311 -7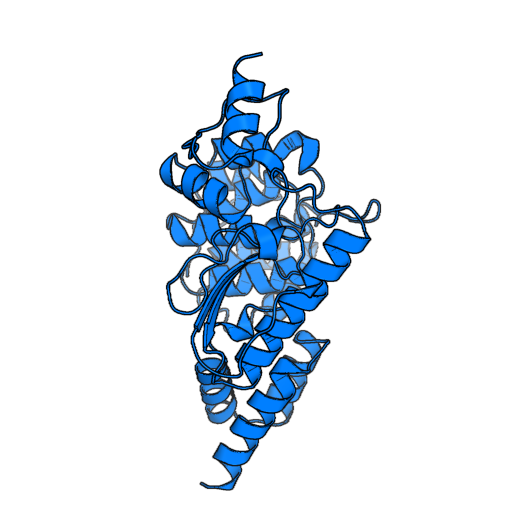.063 1.00 90.69 105 PRO A N 1
ATOM 863 C CA . PRO A 1 105 ? 19.454 6.408 -7.596 1.00 90.69 105 PRO A CA 1
ATOM 864 C C . PRO A 1 105 ? 20.064 5.034 -7.888 1.00 90.69 105 PRO A C 1
ATOM 866 O O . PRO A 1 105 ? 21.120 4.925 -8.514 1.00 90.69 105 PRO A O 1
ATOM 869 N N . LEU A 1 106 ? 19.384 3.965 -7.464 1.00 89.69 106 LEU A N 1
ATOM 870 C CA . LEU A 1 106 ? 19.859 2.610 -7.729 1.00 89.69 106 LEU A CA 1
ATOM 871 C C . LEU A 1 106 ? 19.879 2.362 -9.254 1.00 89.69 106 LEU A C 1
ATOM 873 O O . LEU A 1 106 ? 18.867 2.622 -9.915 1.00 89.69 106 LEU A O 1
ATOM 877 N N . PRO A 1 107 ? 20.987 1.856 -9.832 1.00 87.94 107 PRO A N 1
ATOM 878 C CA . PRO A 1 107 ? 21.085 1.636 -11.272 1.00 87.94 107 PRO A CA 1
ATOM 879 C C . PRO A 1 107 ? 19.981 0.723 -11.810 1.00 87.94 107 PRO A C 1
ATOM 881 O O . PRO A 1 107 ? 19.627 -0.281 -11.191 1.00 87.94 107 PRO A O 1
ATOM 884 N N . MET A 1 108 ? 19.473 1.031 -13.007 1.00 82.94 108 MET A N 1
ATOM 885 C CA . MET A 1 108 ? 18.380 0.262 -13.621 1.00 82.94 108 MET A CA 1
ATOM 886 C C . MET A 1 108 ? 18.741 -1.200 -13.884 1.00 82.94 108 MET A C 1
ATOM 888 O O . MET A 1 108 ? 17.875 -2.059 -13.774 1.00 82.94 108 MET A O 1
ATOM 892 N N . GLU A 1 109 ? 20.006 -1.490 -14.183 1.00 86.50 109 GLU A N 1
ATOM 893 C CA . GLU A 1 109 ? 20.510 -2.859 -14.343 1.00 86.50 109 GLU A CA 1
ATOM 894 C C . GLU A 1 109 ? 20.277 -3.698 -13.077 1.00 86.50 109 GLU A C 1
ATOM 896 O O . GLU A 1 109 ? 19.801 -4.828 -13.153 1.00 86.50 109 GLU A O 1
ATOM 901 N N . LYS A 1 110 ? 20.487 -3.104 -11.896 1.00 88.25 110 LYS A N 1
ATOM 902 C CA . LYS A 1 110 ? 20.227 -3.768 -10.614 1.00 88.25 110 LYS A CA 1
ATOM 903 C C . LYS A 1 110 ? 18.735 -3.998 -10.362 1.00 88.25 110 LYS A C 1
ATOM 905 O O . LYS A 1 110 ? 18.368 -5.009 -9.780 1.00 88.25 110 LYS A O 1
ATOM 910 N N . LEU A 1 111 ? 17.865 -3.090 -10.810 1.00 87.19 111 LEU A N 1
ATOM 911 C CA . LEU A 1 111 ? 16.410 -3.283 -10.717 1.00 87.19 111 LEU A CA 1
ATOM 912 C C . LEU A 1 111 ? 15.885 -4.345 -11.697 1.00 87.19 111 LEU A C 1
ATOM 914 O O . LEU A 1 111 ? 14.849 -4.945 -11.431 1.00 87.19 111 LEU A O 1
ATOM 918 N N . GLN A 1 112 ? 16.580 -4.583 -12.814 1.00 86.19 112 GLN A N 1
ATOM 919 C CA . GLN A 1 112 ? 16.277 -5.683 -13.740 1.00 86.19 112 GLN A CA 1
ATOM 920 C C . GLN A 1 112 ? 16.752 -7.034 -13.199 1.00 86.19 112 GLN A C 1
ATOM 922 O O . GLN A 1 112 ? 16.109 -8.055 -13.436 1.00 86.19 112 GLN A O 1
ATOM 927 N N . HIS A 1 113 ? 17.858 -7.032 -12.455 1.00 89.12 113 HIS A N 1
ATOM 928 C CA . HIS A 1 113 ? 18.483 -8.228 -11.906 1.00 89.12 113 HIS A CA 1
ATOM 929 C C . HIS A 1 113 ? 18.625 -8.110 -10.381 1.00 89.12 113 HIS A C 1
ATOM 931 O O . HIS A 1 113 ? 19.732 -7.941 -9.875 1.00 89.12 113 HIS A O 1
ATOM 937 N N . PRO A 1 114 ? 17.532 -8.230 -9.601 1.00 91.38 114 PRO A N 1
ATOM 938 C CA . PRO A 1 114 ? 17.571 -7.971 -8.159 1.00 91.38 114 PRO A CA 1
ATOM 939 C C . PRO A 1 114 ? 18.500 -8.900 -7.366 1.00 91.38 114 PRO A C 1
ATOM 941 O O . PRO A 1 114 ? 18.885 -8.574 -6.247 1.00 91.38 114 PRO A O 1
ATOM 944 N N . TYR A 1 115 ? 18.897 -10.046 -7.920 1.00 92.81 115 TYR A N 1
ATOM 945 C CA . TYR A 1 115 ? 19.895 -10.936 -7.313 1.00 92.81 115 TYR A CA 1
ATOM 946 C C . TYR A 1 115 ? 21.303 -10.332 -7.276 1.00 92.81 115 TYR A C 1
ATOM 948 O O . TYR A 1 115 ? 22.122 -10.775 -6.481 1.00 92.81 115 TYR A O 1
ATOM 956 N N . THR A 1 116 ? 21.581 -9.303 -8.085 1.00 92.69 116 THR A N 1
ATOM 957 C CA . THR A 1 116 ? 22.861 -8.575 -8.076 1.00 92.69 116 THR A CA 1
ATOM 958 C C . THR A 1 116 ? 22.863 -7.405 -7.088 1.00 92.69 116 THR A C 1
ATOM 960 O O . THR A 1 116 ? 23.833 -6.645 -7.019 1.00 92.69 116 THR A O 1
ATOM 963 N N . ILE A 1 117 ? 21.755 -7.171 -6.376 1.00 91.69 117 ILE A N 1
ATOM 964 C CA . ILE A 1 117 ? 21.684 -6.136 -5.347 1.00 91.69 117 ILE A CA 1
ATOM 965 C C . ILE A 1 117 ? 22.315 -6.686 -4.073 1.00 91.69 117 ILE A C 1
ATOM 967 O O . ILE A 1 117 ? 21.788 -7.589 -3.428 1.00 91.69 117 ILE A O 1
ATOM 971 N N . GLU A 1 118 ? 23.419 -6.070 -3.674 1.00 86.88 118 GLU A N 1
ATOM 972 C CA . GLU A 1 118 ? 24.068 -6.315 -2.395 1.00 86.88 118 GLU A CA 1
ATOM 973 C C . GLU A 1 118 ? 23.992 -5.053 -1.539 1.00 86.88 118 GLU A C 1
ATOM 975 O O . GLU A 1 118 ? 24.203 -3.940 -2.029 1.00 86.88 118 GLU A O 1
ATOM 980 N N . PHE A 1 119 ? 23.663 -5.229 -0.257 1.00 82.75 119 PHE A N 1
ATOM 981 C CA . PHE A 1 119 ? 23.687 -4.149 0.724 1.00 82.75 119 PHE A CA 1
ATOM 982 C C . PHE A 1 119 ? 24.906 -4.307 1.613 1.00 82.75 119 PHE A C 1
ATOM 984 O O . PHE A 1 119 ? 25.043 -5.309 2.322 1.00 82.75 119 PHE A O 1
ATOM 991 N N . GLU A 1 120 ? 25.732 -3.271 1.647 1.00 84.62 120 GLU A N 1
ATOM 992 C CA . GLU A 1 120 ? 26.697 -3.093 2.720 1.00 84.62 120 GLU A CA 1
ATOM 993 C C . GLU A 1 120 ? 25.957 -2.788 4.031 1.00 84.62 120 GLU A C 1
ATOM 995 O O . GLU A 1 120 ? 24.881 -2.187 4.037 1.00 84.62 120 GLU A O 1
ATOM 1000 N N . SER A 1 121 ? 26.533 -3.166 5.172 1.00 83.62 121 SER A N 1
ATOM 1001 C CA . SER A 1 121 ? 26.001 -2.847 6.509 1.00 83.62 121 SER A CA 1
ATOM 1002 C C . SER A 1 121 ? 26.230 -1.379 6.908 1.00 83.62 121 SER A C 1
ATOM 1004 O O . SER A 1 121 ? 26.412 -1.050 8.080 1.00 83.62 121 SER A O 1
ATOM 1006 N N . ARG A 1 122 ? 26.296 -0.478 5.922 1.00 88.06 122 ARG A N 1
ATOM 1007 C CA . ARG A 1 122 ? 26.595 0.949 6.067 1.00 88.06 122 ARG A CA 1
ATOM 1008 C C . ARG A 1 122 ? 25.812 1.748 5.033 1.00 88.06 122 ARG A C 1
ATOM 1010 O O . ARG A 1 122 ? 25.477 1.238 3.970 1.00 88.06 122 ARG A O 1
ATOM 1017 N N . GLY A 1 123 ? 25.549 3.011 5.358 1.00 91.19 123 GLY A N 1
ATOM 1018 C CA . GLY A 1 123 ? 24.840 3.922 4.468 1.00 91.19 123 GLY A CA 1
ATOM 1019 C C . GLY A 1 123 ? 23.329 3.964 4.688 1.00 91.19 123 GLY A C 1
ATOM 1020 O O . GLY A 1 123 ? 22.831 3.531 5.730 1.00 91.19 123 GLY A O 1
ATOM 1021 N N . SER A 1 124 ? 22.611 4.507 3.708 1.00 92.81 124 SER A N 1
ATOM 1022 C CA . SER A 1 124 ? 21.164 4.720 3.749 1.00 92.81 124 SER A CA 1
ATOM 1023 C C . SER A 1 124 ? 20.477 4.172 2.500 1.00 92.81 124 SER A C 1
ATOM 1025 O O . SER A 1 124 ? 21.004 4.250 1.395 1.00 92.81 124 SER A O 1
ATOM 1027 N N . LEU A 1 125 ? 19.281 3.622 2.670 1.00 93.25 125 LEU A N 1
ATOM 1028 C CA . LEU A 1 125 ? 18.420 3.126 1.606 1.00 93.25 125 LEU A CA 1
ATOM 1029 C C . LEU A 1 125 ? 17.053 3.794 1.735 1.00 93.25 125 LEU A C 1
ATOM 1031 O O . LEU A 1 125 ? 16.364 3.606 2.738 1.00 93.25 125 LEU A O 1
ATOM 1035 N N . SER A 1 126 ? 16.637 4.536 0.714 1.00 93.00 126 SER A N 1
ATOM 1036 C CA . SER A 1 126 ? 15.272 5.049 0.609 1.00 93.00 126 SER A CA 1
ATOM 1037 C C . SER A 1 126 ? 14.572 4.448 -0.601 1.00 93.00 126 SER A C 1
ATOM 1039 O O . SER A 1 126 ? 15.147 4.374 -1.681 1.00 93.00 126 SER A O 1
ATOM 1041 N N . LEU A 1 127 ? 13.343 3.963 -0.430 1.00 92.69 127 LEU A N 1
ATOM 1042 C CA . LEU A 1 127 ? 12.569 3.357 -1.516 1.00 92.69 127 LEU A CA 1
ATOM 1043 C C . LEU A 1 127 ? 11.070 3.375 -1.224 1.00 92.69 127 LEU A C 1
ATOM 1045 O O . LEU A 1 127 ? 10.637 3.418 -0.076 1.00 92.69 127 LEU A O 1
ATOM 1049 N N . SER A 1 128 ? 10.265 3.308 -2.278 1.00 91.25 128 SER A N 1
ATOM 1050 C CA . SER A 1 128 ? 8.836 2.994 -2.211 1.00 91.25 128 SER A CA 1
ATOM 1051 C C . SER A 1 128 ? 8.647 1.538 -2.622 1.00 91.25 128 SER A C 1
ATOM 1053 O O . SER A 1 128 ? 8.880 1.192 -3.778 1.00 91.25 128 SER A O 1
ATOM 1055 N N . TYR A 1 129 ? 8.252 0.686 -1.680 1.00 92.56 129 TYR A N 1
ATOM 1056 C CA . TYR A 1 129 ? 7.941 -0.710 -1.946 1.00 92.56 129 TYR A CA 1
ATOM 1057 C C . TYR A 1 129 ? 6.463 -0.816 -2.302 1.00 92.56 129 TYR A C 1
ATOM 1059 O O . TYR A 1 129 ? 5.614 -0.322 -1.562 1.00 92.56 129 TYR A O 1
ATOM 1067 N N . THR A 1 130 ? 6.152 -1.459 -3.419 1.00 91.56 130 THR A N 1
ATOM 1068 C CA . THR A 1 130 ? 4.782 -1.670 -3.885 1.00 91.56 130 THR A CA 1
ATOM 1069 C C . THR A 1 130 ? 4.554 -3.146 -4.112 1.00 91.56 130 THR A C 1
ATOM 1071 O O . THR A 1 130 ? 5.091 -3.703 -5.064 1.00 91.56 130 THR A O 1
ATOM 1074 N N . GLU A 1 131 ? 3.733 -3.759 -3.267 1.00 90.06 131 GLU A N 1
ATOM 1075 C CA . GLU A 1 131 ? 3.355 -5.157 -3.423 1.00 90.06 131 GLU A CA 1
ATOM 1076 C C . GLU A 1 131 ? 2.603 -5.382 -4.736 1.00 90.06 131 GLU A C 1
ATOM 1078 O O . GLU A 1 131 ? 1.596 -4.722 -5.032 1.00 90.06 131 GLU A O 1
ATOM 1083 N N . GLN A 1 132 ? 3.105 -6.335 -5.518 1.00 88.06 132 GLN A N 1
ATOM 1084 C CA . GLN A 1 132 ? 2.541 -6.712 -6.810 1.00 88.06 132 GLN A CA 1
ATOM 1085 C C . GLN A 1 132 ? 1.720 -8.000 -6.735 1.00 88.06 132 GLN A C 1
ATOM 1087 O O . GLN A 1 132 ? 1.078 -8.386 -7.717 1.00 88.06 132 GLN A O 1
ATOM 1092 N N . ARG A 1 133 ? 1.671 -8.663 -5.578 1.00 86.75 133 ARG A N 1
ATOM 1093 C CA . ARG A 1 133 ? 0.785 -9.815 -5.395 1.00 86.75 133 ARG A CA 1
ATOM 1094 C C . ARG A 1 133 ? -0.679 -9.420 -5.660 1.00 86.75 133 ARG A C 1
ATOM 1096 O O . ARG A 1 133 ? -1.130 -8.359 -5.208 1.00 86.75 133 ARG A O 1
ATOM 1103 N N . PRO A 1 134 ? -1.422 -10.213 -6.453 1.00 85.06 134 PRO A N 1
ATOM 1104 C CA . PRO A 1 134 ? -2.852 -10.005 -6.598 1.00 85.06 134 PRO A CA 1
ATOM 1105 C C . PRO A 1 134 ? -3.540 -10.232 -5.249 1.00 85.06 134 PRO A C 1
ATOM 1107 O O . PRO A 1 134 ? -3.052 -10.977 -4.398 1.00 85.06 134 PRO A O 1
ATOM 1110 N N . VAL A 1 135 ? -4.679 -9.571 -5.060 1.00 87.94 135 VAL A N 1
ATOM 1111 C CA . VAL A 1 135 ? -5.558 -9.872 -3.929 1.00 87.94 135 VAL A CA 1
ATOM 1112 C C . VAL A 1 135 ? -6.098 -11.290 -4.124 1.00 87.94 135 VAL A C 1
ATOM 1114 O O . VAL A 1 135 ? -6.455 -11.645 -5.244 1.00 87.94 135 VAL A O 1
ATOM 1117 N N . SER A 1 136 ? -6.106 -12.099 -3.060 1.00 87.69 136 SER A N 1
ATOM 1118 C CA . SER A 1 136 ? -6.621 -13.474 -3.113 1.00 87.69 136 SER A CA 1
ATOM 1119 C C . SER A 1 136 ? -8.073 -13.493 -3.593 1.00 87.69 136 SER A C 1
ATOM 1121 O O . SER A 1 136 ? -8.865 -12.667 -3.146 1.00 87.69 136 SER A O 1
ATOM 1123 N N . ASP A 1 137 ? -8.455 -14.484 -4.400 1.00 86.50 137 ASP A N 1
ATOM 1124 C CA . ASP A 1 137 ? -9.855 -14.689 -4.804 1.00 86.50 137 ASP A CA 1
ATOM 1125 C C . ASP A 1 137 ? -10.770 -14.985 -3.602 1.00 86.50 137 ASP A C 1
ATOM 1127 O O . ASP A 1 137 ? -11.972 -14.741 -3.640 1.00 86.50 137 ASP A O 1
ATOM 1131 N N . SER A 1 138 ? -10.191 -15.483 -2.504 1.00 90.94 138 SER A N 1
ATOM 1132 C CA . SER A 1 138 ? -10.882 -15.711 -1.233 1.00 90.94 138 SER A CA 1
ATOM 1133 C C . SER A 1 138 ? -10.953 -14.468 -0.337 1.00 90.94 138 SER A C 1
ATOM 1135 O O . SER A 1 138 ? -11.433 -14.565 0.792 1.00 90.94 138 SER A O 1
ATOM 1137 N N . ALA A 1 139 ? -10.394 -13.330 -0.760 1.00 91.94 139 ALA A N 1
ATOM 1138 C CA . ALA A 1 139 ? -10.385 -12.119 0.046 1.00 91.94 139 ALA A CA 1
ATOM 1139 C C . ALA A 1 139 ? -11.784 -11.499 0.081 1.00 91.94 139 ALA A C 1
ATOM 1141 O O . ALA A 1 139 ? -12.346 -11.128 -0.948 1.00 91.94 139 ALA A O 1
ATOM 1142 N N . VAL A 1 140 ? -12.319 -11.347 1.288 1.00 94.12 140 VAL A N 1
ATOM 1143 C CA . VAL A 1 140 ? -13.627 -10.736 1.520 1.00 94.12 140 VAL A CA 1
ATOM 1144 C C . VAL A 1 140 ? -13.400 -9.366 2.154 1.00 94.12 140 VAL A C 1
ATOM 1146 O O . VAL A 1 140 ? -12.682 -9.288 3.155 1.00 94.12 140 VAL A O 1
ATOM 1149 N N . PRO A 1 141 ? -13.947 -8.276 1.585 1.00 95.12 141 PRO A N 1
ATOM 1150 C CA . PRO A 1 141 ? -13.868 -6.979 2.234 1.00 95.12 141 PRO A CA 1
ATOM 1151 C C . PRO A 1 141 ? -14.695 -6.990 3.521 1.00 95.12 141 PRO A C 1
ATOM 1153 O O . PRO A 1 141 ? -15.673 -7.730 3.630 1.00 95.12 141 PRO A O 1
ATOM 1156 N N . ILE A 1 142 ? -14.341 -6.141 4.483 1.00 93.56 142 ILE A N 1
ATOM 1157 C CA . ILE A 1 142 ? -15.170 -5.959 5.677 1.00 93.56 142 ILE A CA 1
ATOM 1158 C C . ILE A 1 142 ? -16.598 -5.569 5.294 1.00 93.56 142 ILE A C 1
ATOM 1160 O O . ILE A 1 142 ? -16.836 -4.874 4.299 1.00 93.56 142 ILE A O 1
ATOM 1164 N N . SER A 1 143 ? -17.547 -6.000 6.117 1.00 90.88 143 SER A N 1
ATOM 1165 C CA . SER A 1 143 ? -18.953 -5.655 5.953 1.00 90.88 143 SER A CA 1
ATOM 1166 C C . SER A 1 143 ? -19.177 -4.147 6.130 1.00 90.88 143 SER A C 1
ATOM 1168 O O . SER A 1 143 ? -18.357 -3.432 6.720 1.00 90.88 143 SER A O 1
ATOM 1170 N N . ASN A 1 144 ? -20.300 -3.632 5.628 1.00 87.94 144 ASN A N 1
ATOM 1171 C CA . ASN A 1 144 ? -20.646 -2.219 5.816 1.00 87.94 144 ASN A CA 1
ATOM 1172 C C . ASN A 1 144 ? -20.930 -1.899 7.293 1.00 87.94 144 ASN A C 1
ATOM 1174 O O . ASN A 1 144 ? -20.745 -0.766 7.739 1.00 87.94 144 ASN A O 1
ATOM 1178 N N . GLU A 1 145 ? -21.344 -2.904 8.057 1.00 84.81 145 GLU A N 1
ATOM 1179 C CA . GLU A 1 145 ? -21.556 -2.868 9.497 1.00 84.81 145 GLU A CA 1
ATOM 1180 C C . GLU A 1 145 ? -20.233 -2.639 10.235 1.00 84.81 145 GLU A C 1
ATOM 1182 O O . GLU A 1 145 ? -20.101 -1.655 10.967 1.00 84.81 145 GLU A O 1
ATOM 1187 N N . SER A 1 146 ? -19.230 -3.485 9.980 1.00 88.19 146 SER A N 1
ATOM 1188 C CA . SER A 1 146 ? -17.885 -3.346 10.550 1.00 88.19 146 SER A CA 1
ATOM 1189 C C . SER A 1 146 ? -17.218 -2.049 10.090 1.00 88.19 146 SER A C 1
ATOM 1191 O O . SER A 1 146 ? -16.616 -1.335 10.892 1.00 88.19 146 SER A O 1
ATOM 1193 N N . PHE A 1 147 ? -17.403 -1.667 8.822 1.00 90.56 147 PHE A N 1
ATOM 1194 C CA . PHE A 1 147 ? -16.933 -0.379 8.312 1.00 90.56 147 PHE A CA 1
ATOM 1195 C C . PHE A 1 147 ? -17.571 0.811 9.045 1.00 90.56 147 PHE A C 1
ATOM 1197 O O . PHE A 1 147 ? -16.878 1.765 9.396 1.00 90.56 147 PHE A O 1
ATOM 1204 N N . SER A 1 148 ? -18.872 0.747 9.337 1.00 85.62 148 SER A N 1
ATOM 1205 C CA . SER A 1 148 ? -19.564 1.788 10.108 1.00 85.62 148 SER A CA 1
ATOM 1206 C C . SER A 1 148 ? -18.995 1.918 11.522 1.00 85.62 148 SER A C 1
ATOM 1208 O O . SER A 1 148 ? -18.838 3.034 12.017 1.00 85.62 148 SER A O 1
ATOM 1210 N N . VAL A 1 149 ? -18.657 0.797 12.172 1.00 86.00 149 VAL A N 1
ATOM 1211 C CA . VAL A 1 149 ? -17.999 0.811 13.487 1.00 86.00 149 VAL A CA 1
ATOM 1212 C C . VAL A 1 149 ? -16.618 1.450 13.401 1.00 86.00 149 VAL A C 1
ATOM 1214 O O . VAL A 1 149 ? -16.327 2.340 14.199 1.00 86.00 149 VAL A O 1
ATOM 1217 N N . LEU A 1 150 ? -15.809 1.089 12.401 1.00 88.81 150 LEU A N 1
ATOM 1218 C CA . LEU A 1 150 ? -14.508 1.718 12.162 1.00 88.81 150 LEU A CA 1
ATOM 1219 C C . LEU A 1 150 ? -14.640 3.243 12.015 1.00 88.81 150 LEU A C 1
ATOM 1221 O O . LEU A 1 150 ? -13.964 3.996 12.716 1.00 88.81 150 LEU A O 1
ATOM 1225 N N . VAL A 1 151 ? -15.541 3.705 11.143 1.00 88.56 151 VAL A N 1
ATOM 1226 C CA . VAL A 1 151 ? -15.800 5.135 10.909 1.00 88.56 151 VAL A CA 1
ATOM 1227 C C . VAL A 1 151 ? -16.228 5.840 12.198 1.00 88.56 151 VAL A C 1
ATOM 1229 O O . VAL A 1 151 ? -15.710 6.910 12.521 1.00 88.56 151 VAL A O 1
ATOM 1232 N N . ASN A 1 152 ? -17.133 5.237 12.972 1.00 84.00 152 ASN A N 1
ATOM 1233 C CA . ASN A 1 152 ? -17.590 5.809 14.235 1.00 84.00 152 ASN A CA 1
ATOM 1234 C C . ASN A 1 152 ? -16.464 5.913 15.261 1.00 84.00 152 ASN A C 1
ATOM 1236 O O . ASN A 1 152 ? -16.324 6.958 15.895 1.00 84.00 152 ASN A O 1
ATOM 1240 N N . ILE A 1 153 ? -15.632 4.881 15.404 1.00 82.81 153 ILE A N 1
ATOM 1241 C CA . ILE A 1 153 ? -14.493 4.915 16.324 1.00 82.81 153 ILE A CA 1
ATOM 1242 C C . ILE A 1 153 ? -13.536 6.048 15.935 1.00 82.81 153 ILE A C 1
ATOM 1244 O O . ILE A 1 153 ? -13.205 6.878 16.781 1.00 82.81 153 ILE A O 1
ATOM 1248 N N . LEU A 1 154 ? -13.162 6.141 14.655 1.00 86.25 154 LEU A N 1
ATOM 1249 C CA . LEU A 1 154 ? -12.252 7.177 14.153 1.00 86.25 154 LEU A CA 1
ATOM 1250 C C . LEU A 1 154 ? -12.808 8.604 14.328 1.00 86.25 154 LEU A C 1
ATOM 1252 O O . LEU A 1 154 ? -12.044 9.546 14.552 1.00 86.25 154 LEU A O 1
ATOM 1256 N N . ALA A 1 155 ? -14.129 8.776 14.232 1.00 85.56 155 ALA A N 1
ATOM 1257 C CA . ALA A 1 155 ? -14.789 10.070 14.398 1.00 85.56 155 ALA A CA 1
ATOM 1258 C C . ALA A 1 155 ? -15.055 10.456 15.865 1.00 85.56 155 ALA A C 1
ATOM 1260 O O . ALA A 1 155 ? -15.223 11.637 16.173 1.00 85.56 155 ALA A O 1
ATOM 1261 N N . THR A 1 156 ? -15.123 9.491 16.787 1.00 81.38 156 THR A N 1
ATOM 1262 C CA . THR A 1 156 ? -15.561 9.740 18.174 1.00 81.38 156 THR A CA 1
ATOM 1263 C C . THR A 1 156 ? -14.453 9.609 19.210 1.00 81.38 156 THR A C 1
ATOM 1265 O O . THR A 1 156 ? -14.442 10.403 20.157 1.00 81.38 156 THR A O 1
ATOM 1268 N N . ARG A 1 157 ? -13.501 8.685 19.045 1.00 77.88 157 ARG A N 1
ATOM 1269 C CA . ARG A 1 157 ? -12.413 8.463 20.008 1.00 77.88 157 ARG A CA 1
ATOM 1270 C C . ARG A 1 157 ? -11.188 9.296 19.638 1.00 77.88 157 ARG A C 1
ATOM 1272 O O . ARG A 1 157 ? -10.695 9.234 18.516 1.00 77.88 157 ARG A O 1
ATOM 1279 N N . ALA A 1 158 ? -10.716 10.108 20.582 1.00 71.12 158 ALA A N 1
ATOM 1280 C CA . ALA A 1 158 ? -9.484 10.896 20.434 1.00 71.12 158 ALA A CA 1
ATOM 1281 C C . ALA A 1 158 ? -8.260 10.194 21.054 1.00 71.12 158 ALA A C 1
ATOM 1283 O O . ALA A 1 158 ? -7.126 10.574 20.772 1.00 71.12 158 ALA A O 1
ATOM 1284 N N . ASP A 1 159 ? -8.522 9.180 21.877 1.00 69.38 159 ASP A N 1
ATOM 1285 C CA . ASP A 1 159 ? -7.657 8.518 22.855 1.00 69.38 159 ASP A CA 1
ATOM 1286 C C . ASP A 1 159 ? -7.388 7.048 22.495 1.00 69.38 159 ASP A C 1
ATOM 1288 O O . ASP A 1 159 ? -7.224 6.193 23.361 1.00 69.38 159 ASP A O 1
ATOM 1292 N N . VAL A 1 160 ? -7.397 6.710 21.202 1.00 67.25 160 VAL A N 1
ATOM 1293 C CA . VAL A 1 160 ? -7.044 5.351 20.774 1.00 67.25 160 VAL A CA 1
ATOM 1294 C C . VAL A 1 160 ? -5.528 5.184 20.879 1.00 67.25 160 VAL A C 1
ATOM 1296 O O . VAL A 1 160 ? -4.796 5.478 19.934 1.00 67.25 160 VAL A O 1
ATOM 1299 N N . ASP A 1 161 ? -5.073 4.708 22.035 1.00 65.25 161 ASP A N 1
ATOM 1300 C CA . ASP A 1 161 ? -3.655 4.461 22.317 1.00 65.25 161 ASP A CA 1
ATOM 1301 C C . ASP A 1 161 ? -3.147 3.156 21.679 1.00 65.25 161 ASP A C 1
ATOM 1303 O O . ASP A 1 161 ? -1.961 3.031 21.358 1.00 65.25 161 ASP A O 1
ATOM 1307 N N . ASP A 1 162 ? -4.038 2.179 21.456 1.00 71.25 162 ASP A N 1
ATOM 1308 C CA . ASP A 1 162 ? -3.695 0.890 20.857 1.00 71.25 162 ASP A CA 1
ATOM 1309 C C . ASP A 1 162 ? -4.531 0.558 19.607 1.00 71.25 162 ASP A C 1
ATOM 1311 O O . ASP A 1 162 ? -5.719 0.243 19.715 1.00 71.25 162 ASP A O 1
ATOM 1315 N N . PRO A 1 163 ? -3.912 0.516 18.412 1.00 73.69 163 PRO A N 1
ATOM 1316 C CA . PRO A 1 163 ? -4.574 0.072 17.187 1.00 73.69 163 PRO A CA 1
ATOM 1317 C C . PRO A 1 163 ? -5.228 -1.314 17.271 1.00 73.69 163 PRO A C 1
ATOM 1319 O O . PRO A 1 163 ? -6.227 -1.549 16.598 1.00 73.69 163 PRO A O 1
ATOM 1322 N N . ASN A 1 164 ? -4.689 -2.232 18.080 1.00 72.19 164 ASN A N 1
ATOM 1323 C CA . ASN A 1 164 ? -5.223 -3.595 18.180 1.00 72.19 164 ASN A CA 1
ATOM 1324 C C . ASN A 1 164 ? -6.545 -3.663 18.956 1.00 72.19 164 ASN A C 1
ATOM 1326 O O . ASN A 1 164 ? -7.392 -4.491 18.633 1.00 72.19 164 ASN A O 1
ATOM 1330 N N . GLU A 1 165 ? -6.742 -2.792 19.950 1.00 74.50 165 GLU A N 1
ATOM 1331 C CA . GLU A 1 165 ? -8.021 -2.683 20.662 1.00 74.50 165 GLU A CA 1
ATOM 1332 C C . GLU A 1 165 ? -9.132 -2.279 19.688 1.00 74.50 165 GLU A C 1
ATOM 1334 O O . GLU A 1 165 ? -10.217 -2.857 19.691 1.00 74.50 165 GLU A O 1
ATOM 1339 N N . LEU A 1 166 ? -8.831 -1.334 18.794 1.00 77.00 166 LEU A N 1
ATOM 1340 C CA . LEU A 1 166 ? -9.759 -0.890 17.761 1.00 77.00 166 LEU A CA 1
ATOM 1341 C C . LEU A 1 166 ? -10.102 -2.016 16.786 1.00 77.00 166 LEU A C 1
ATOM 1343 O O . LEU A 1 166 ? -11.273 -2.191 16.464 1.00 77.00 166 LEU A O 1
ATOM 1347 N N . ILE A 1 167 ? -9.103 -2.780 16.339 1.00 80.31 167 ILE A N 1
ATOM 1348 C CA . ILE A 1 167 ? -9.321 -3.940 15.465 1.00 80.31 167 ILE A CA 1
ATOM 1349 C C . ILE A 1 167 ? -10.274 -4.933 16.142 1.00 80.31 167 ILE A C 1
ATOM 1351 O O . ILE A 1 167 ? -11.308 -5.263 15.576 1.00 80.31 167 ILE A O 1
ATOM 1355 N N . ALA A 1 168 ? -10.015 -5.293 17.403 1.00 81.38 168 ALA A N 1
ATOM 1356 C CA . ALA A 1 168 ? -10.886 -6.195 18.156 1.00 81.38 168 ALA A CA 1
ATOM 1357 C C . ALA A 1 168 ? -12.328 -5.668 18.310 1.00 81.38 168 ALA A C 1
ATOM 1359 O O . ALA A 1 168 ? -13.269 -6.457 18.354 1.00 81.38 168 ALA A O 1
ATOM 1360 N N . MET A 1 169 ? -12.524 -4.346 18.383 1.00 79.31 169 MET A N 1
ATOM 1361 C CA . MET A 1 169 ? -13.862 -3.739 18.410 1.00 79.31 169 MET A CA 1
ATOM 1362 C C . MET A 1 169 ? -14.585 -3.826 17.063 1.00 79.31 169 MET A C 1
ATOM 1364 O O . MET A 1 169 ? -15.801 -4.013 17.044 1.00 79.31 169 MET A O 1
ATOM 1368 N N . VAL A 1 170 ? -13.864 -3.665 15.951 1.00 83.44 170 VAL A N 1
ATOM 1369 C CA . VAL A 1 170 ? -14.431 -3.774 14.596 1.00 83.44 170 VAL A CA 1
ATOM 1370 C C . VAL A 1 170 ? -14.775 -5.227 14.256 1.00 83.44 170 VAL A C 1
ATOM 1372 O O . VAL A 1 170 ? -15.797 -5.473 13.609 1.00 83.44 170 VAL A O 1
ATOM 1375 N N . ASP A 1 171 ? -13.962 -6.163 14.742 1.00 82.19 171 ASP A N 1
ATOM 1376 C CA . ASP A 1 171 ? -14.077 -7.601 14.476 1.00 82.19 171 ASP A CA 1
ATOM 1377 C C . ASP A 1 171 ? -15.077 -8.302 15.401 1.00 82.19 171 ASP A C 1
ATOM 1379 O O . ASP A 1 171 ? -15.383 -9.479 15.216 1.00 82.19 171 ASP A O 1
ATOM 1383 N N . ASN A 1 172 ? -15.593 -7.600 16.413 1.00 80.44 172 ASN A N 1
ATOM 1384 C CA . ASN A 1 172 ? -16.543 -8.170 17.356 1.00 80.44 172 ASN A CA 1
ATOM 1385 C C . ASN A 1 172 ? -17.827 -8.603 16.625 1.00 80.44 172 ASN A C 1
ATOM 1387 O O . ASN A 1 172 ? -18.491 -7.779 15.990 1.00 80.44 172 ASN A O 1
ATOM 1391 N N . GLU A 1 173 ? -18.190 -9.885 16.752 1.00 61.94 173 GLU A N 1
ATOM 1392 C CA . GLU A 1 173 ? -19.377 -10.496 16.132 1.00 61.94 173 GLU A CA 1
ATOM 1393 C C . GLU A 1 173 ? -20.688 -9.812 16.554 1.00 61.94 173 GLU A C 1
ATOM 1395 O O . GLU A 1 173 ? -21.656 -9.798 15.794 1.00 61.94 173 GLU A O 1
ATOM 1400 N N . ASP A 1 174 ? -20.714 -9.164 17.724 1.00 68.25 174 ASP A N 1
ATOM 1401 C CA . ASP A 1 174 ? -21.849 -8.362 18.190 1.00 68.25 174 ASP A CA 1
ATOM 1402 C C . ASP A 1 174 ? -21.734 -6.882 17.769 1.00 68.25 174 ASP A C 1
ATOM 1404 O O . ASP A 1 174 ? -22.083 -5.940 18.490 1.00 68.25 174 ASP A O 1
ATOM 1408 N N . THR A 1 175 ? -21.235 -6.661 16.552 1.00 62.91 175 THR A N 1
ATOM 1409 C CA . THR A 1 175 ? -21.052 -5.347 15.916 1.00 62.91 175 THR A CA 1
ATOM 1410 C C . THR A 1 175 ? -22.360 -4.540 15.932 1.00 62.91 175 THR A C 1
ATOM 1412 O O . THR A 1 175 ? -22.355 -3.314 16.075 1.00 62.91 175 THR A O 1
ATOM 1415 N N . ALA A 1 176 ? -23.505 -5.231 15.874 1.00 56.09 176 ALA A N 1
ATOM 1416 C CA . ALA A 1 176 ? -24.843 -4.660 16.017 1.00 56.09 176 ALA A CA 1
ATOM 1417 C C . ALA A 1 176 ? -25.106 -4.052 17.411 1.00 56.09 176 ALA A C 1
ATOM 1419 O O . ALA A 1 176 ? -25.732 -2.988 17.509 1.00 56.09 176 ALA A O 1
ATOM 1420 N N . THR A 1 177 ? -24.613 -4.674 18.485 1.00 54.66 177 THR A N 1
ATOM 1421 C CA . THR A 1 177 ? -24.708 -4.146 19.854 1.00 54.66 177 THR A CA 1
ATOM 1422 C C . THR A 1 177 ? -23.705 -3.029 20.100 1.00 54.66 177 THR A C 1
ATOM 1424 O O . THR A 1 177 ? -24.090 -2.011 20.677 1.00 54.66 177 THR A O 1
ATOM 1427 N N . CYS A 1 178 ? -22.482 -3.108 19.563 1.00 56.66 178 CYS A N 1
ATOM 1428 C CA . CYS A 1 178 ? -21.558 -1.965 19.564 1.00 56.66 178 CYS A CA 1
ATOM 1429 C C . CYS A 1 178 ? -22.193 -0.743 18.882 1.00 56.66 178 CYS A C 1
ATOM 1431 O O . CYS A 1 178 ? -22.198 0.351 19.447 1.00 56.66 178 CYS A O 1
ATOM 1433 N N . MET A 1 179 ? -22.847 -0.933 17.731 1.00 57.00 179 MET A N 1
ATOM 1434 C CA . MET A 1 179 ? -23.602 0.131 17.063 1.00 57.00 179 MET A CA 1
ATOM 1435 C C . MET A 1 179 ? -24.773 0.657 17.909 1.00 57.00 179 MET A C 1
ATOM 1437 O O . MET A 1 179 ? -25.100 1.833 17.793 1.00 57.00 179 MET A O 1
ATOM 1441 N N . ARG A 1 180 ? -25.407 -0.153 18.772 1.00 53.12 180 ARG A N 1
ATOM 1442 C CA . ARG A 1 180 ? -26.420 0.329 19.735 1.00 53.12 180 ARG A CA 1
ATOM 1443 C C . ARG A 1 180 ? -25.818 1.166 20.863 1.00 53.12 180 ARG A C 1
ATOM 1445 O O . ARG A 1 180 ? -26.443 2.146 21.253 1.00 53.12 180 ARG A O 1
ATOM 1452 N N . VAL A 1 181 ? -24.628 0.824 21.354 1.00 49.41 181 VAL A N 1
ATOM 1453 C CA . VAL A 1 181 ? -23.916 1.614 22.374 1.00 49.41 181 VAL A CA 1
ATOM 1454 C C . VAL A 1 181 ? -23.468 2.959 21.795 1.00 49.41 181 VAL A C 1
ATOM 1456 O O . VAL A 1 181 ? -23.685 3.998 22.412 1.00 49.41 181 VAL A O 1
ATOM 1459 N N . PHE A 1 182 ? -22.969 2.983 20.555 1.00 50.84 182 PHE A N 1
ATOM 1460 C CA . PHE A 1 182 ? -22.614 4.238 19.883 1.00 50.84 182 PHE A CA 1
ATOM 1461 C C . PHE A 1 182 ? -23.825 5.145 19.585 1.00 50.84 182 PHE A C 1
ATOM 1463 O O . PHE A 1 182 ? -23.654 6.358 19.500 1.00 50.84 182 PHE A O 1
ATOM 1470 N N . ARG A 1 183 ? -25.058 4.608 19.518 1.00 50.66 183 ARG A N 1
ATOM 1471 C CA . ARG A 1 183 ? -26.302 5.409 19.407 1.00 50.66 183 ARG A CA 1
ATOM 1472 C C . ARG A 1 183 ? -26.620 6.246 20.652 1.00 50.66 183 ARG A C 1
ATOM 1474 O O . ARG A 1 183 ? -27.484 7.113 20.558 1.00 50.66 183 ARG A O 1
ATOM 1481 N N . GLN A 1 184 ? -25.988 5.982 21.800 1.00 45.56 184 GLN A N 1
ATOM 1482 C CA . GLN A 1 184 ? -26.205 6.759 23.030 1.00 45.56 184 GLN A CA 1
ATOM 1483 C C . GLN A 1 184 ? -25.362 8.039 23.096 1.00 45.56 184 GLN A C 1
ATOM 1485 O O . GLN A 1 184 ? -25.649 8.908 23.914 1.00 45.56 184 GLN A O 1
ATOM 1490 N N . PHE A 1 185 ? -24.358 8.192 22.228 1.00 45.41 185 PHE A N 1
ATOM 1491 C CA . PHE A 1 185 ? -23.603 9.435 22.104 1.00 45.41 185 PHE A CA 1
ATOM 1492 C C . PHE A 1 185 ? -24.281 10.311 21.037 1.00 45.41 185 PHE A C 1
ATOM 1494 O O . PHE A 1 185 ? -24.207 10.026 19.844 1.00 45.41 185 PHE A O 1
ATOM 1501 N N . ASP A 1 186 ? -24.982 11.357 21.487 1.00 43.09 186 ASP A N 1
ATOM 1502 C CA . ASP A 1 186 ? -25.970 12.197 20.772 1.00 43.09 186 ASP A CA 1
ATOM 1503 C C . ASP A 1 186 ? -25.522 12.899 19.464 1.00 43.09 186 ASP A C 1
ATOM 1505 O O . ASP A 1 186 ? -26.269 13.700 18.901 1.00 43.09 186 ASP A O 1
ATOM 1509 N N . THR A 1 187 ? -24.333 12.623 18.929 1.00 49.41 187 THR A N 1
ATOM 1510 C CA . THR A 1 187 ? -23.804 13.295 17.728 1.00 49.41 187 THR A CA 1
ATOM 1511 C C . THR A 1 187 ? -23.973 12.509 16.427 1.00 49.41 187 THR A C 1
ATOM 1513 O O . THR A 1 187 ? -23.721 13.066 15.359 1.00 49.41 187 THR A O 1
ATOM 1516 N N . CYS A 1 188 ? -24.423 11.249 16.470 1.00 42.56 188 CYS A N 1
ATOM 1517 C CA . CYS A 1 188 ? -24.636 10.442 15.265 1.00 42.56 188 CYS A CA 1
ATOM 1518 C C . CYS A 1 188 ? -26.141 10.341 14.921 1.00 42.56 188 CYS A C 1
ATOM 1520 O O . CYS A 1 188 ? -26.937 9.996 15.800 1.00 42.56 188 CYS A O 1
ATOM 1522 N N . PRO A 1 189 ? -26.582 10.626 13.675 1.00 47.03 189 PRO A N 1
ATOM 1523 C CA . PRO A 1 189 ? -27.995 10.557 13.300 1.00 47.03 189 PRO A CA 1
ATOM 1524 C C . PRO A 1 189 ? -28.605 9.185 13.630 1.00 47.03 189 PRO A C 1
ATOM 1526 O O . P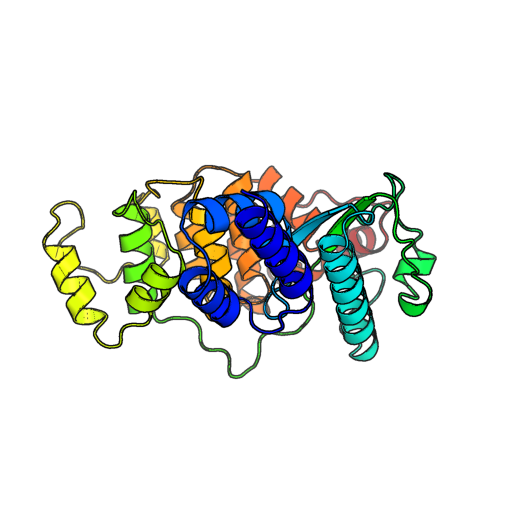RO A 1 189 ? -28.058 8.149 13.262 1.00 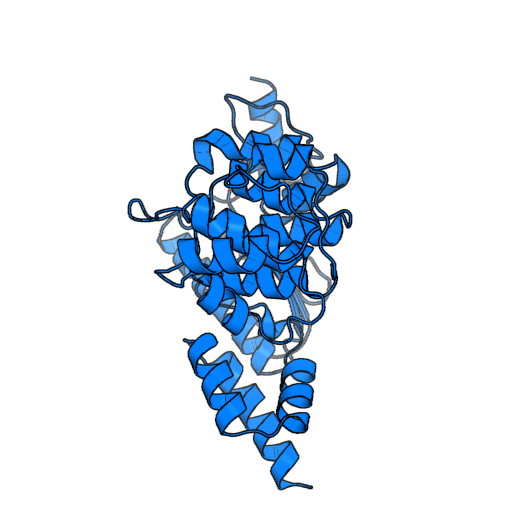47.03 189 PRO A O 1
ATOM 1529 N N . LYS A 1 190 ? -29.765 9.184 14.306 1.00 44.22 190 LYS A N 1
ATOM 1530 C CA . LYS A 1 190 ? -30.414 8.027 14.974 1.00 44.22 190 LYS A CA 1
ATOM 1531 C C . LYS A 1 190 ? -30.839 6.851 14.076 1.00 44.22 190 LYS A C 1
ATOM 1533 O O . LYS A 1 190 ? -31.444 5.891 14.546 1.00 44.22 190 LYS A O 1
ATOM 1538 N N . SER A 1 191 ? -30.475 6.862 12.807 1.00 44.56 191 SER A N 1
ATOM 1539 C CA . SER A 1 191 ? -30.583 5.714 11.924 1.00 44.56 191 SER A CA 1
ATOM 1540 C C . SER A 1 191 ? -29.506 5.835 10.861 1.00 44.56 191 SER A C 1
ATOM 1542 O O . SER A 1 191 ? -29.412 6.897 10.247 1.00 44.56 191 SER A O 1
ATOM 1544 N N . VAL A 1 192 ? -28.800 4.732 10.608 1.00 49.69 192 VAL A N 1
ATOM 1545 C CA . VAL A 1 192 ? -28.292 4.266 9.305 1.00 49.69 192 VAL A CA 1
ATOM 1546 C C . VAL A 1 192 ? -26.858 3.747 9.445 1.00 49.69 192 VAL A C 1
ATOM 1548 O O . VAL A 1 192 ? -25.953 4.460 9.864 1.00 49.69 192 VAL A O 1
ATOM 1551 N N . PHE A 1 193 ? -26.672 2.479 9.074 1.00 55.53 193 PHE A N 1
ATOM 1552 C CA . PHE A 1 193 ? -25.389 1.947 8.624 1.00 55.53 193 PHE A CA 1
ATOM 1553 C C . PHE A 1 193 ? -24.720 2.963 7.701 1.00 55.53 193 PHE A C 1
ATOM 1555 O O . PHE A 1 193 ? -25.289 3.338 6.676 1.00 55.53 193 PHE A O 1
ATOM 1562 N N . VAL A 1 194 ? -23.548 3.463 8.071 1.00 62.19 194 VAL A N 1
ATOM 1563 C CA . VAL A 1 194 ? -22.884 4.487 7.276 1.00 62.19 194 VAL A CA 1
ATOM 1564 C C . VAL A 1 194 ? -22.294 3.784 6.062 1.00 62.19 194 VAL A C 1
ATOM 1566 O O . VAL A 1 194 ? -21.212 3.205 6.123 1.00 62.19 194 VAL A O 1
ATOM 1569 N N . SER A 1 195 ? -23.039 3.796 4.955 1.00 73.19 195 SER A N 1
ATOM 1570 C CA . SER A 1 195 ? -22.472 3.388 3.677 1.00 73.19 195 SER A CA 1
ATOM 1571 C C . SER A 1 195 ? -21.281 4.300 3.357 1.00 73.19 195 SER A C 1
ATOM 1573 O O . SER A 1 195 ? -21.262 5.459 3.796 1.00 73.19 195 SER A O 1
ATOM 1575 N N . PRO A 1 196 ? -20.280 3.821 2.606 1.00 75.06 196 PRO A N 1
ATOM 1576 C CA . PRO A 1 196 ? -19.110 4.629 2.282 1.00 75.06 196 PRO A CA 1
ATOM 1577 C C . PRO A 1 196 ? -19.445 5.988 1.656 1.00 75.06 196 PRO A C 1
ATOM 1579 O O . PRO A 1 196 ? -18.797 6.990 1.958 1.00 75.06 196 PRO A O 1
ATOM 1582 N N . GLU A 1 197 ? -20.506 6.045 0.851 1.00 76.88 197 GLU A N 1
ATOM 1583 C CA . GLU A 1 197 ? -21.014 7.272 0.237 1.00 76.88 197 GLU A CA 1
ATOM 1584 C C . GLU A 1 197 ? -21.543 8.248 1.297 1.00 76.88 197 GLU A C 1
ATOM 1586 O O . GLU A 1 197 ? -21.258 9.444 1.242 1.00 76.88 197 GLU A O 1
ATOM 1591 N N . ARG A 1 198 ? -22.235 7.739 2.325 1.00 77.19 198 ARG A N 1
ATOM 1592 C CA . ARG A 1 198 ? -22.801 8.565 3.400 1.00 77.19 198 ARG A CA 1
ATOM 1593 C C . ARG A 1 198 ? -21.750 9.173 4.318 1.00 77.19 198 ARG A C 1
ATOM 1595 O O . ARG A 1 198 ? -22.013 10.242 4.861 1.00 77.19 198 ARG A O 1
ATOM 1602 N N . VAL A 1 199 ? -20.575 8.556 4.489 1.00 77.06 199 VAL A N 1
ATOM 1603 C CA . VAL A 1 199 ? -19.478 9.153 5.286 1.00 77.06 199 VAL A CA 1
ATOM 1604 C C . VAL A 1 199 ? -19.138 10.546 4.750 1.00 77.06 199 VAL A C 1
ATOM 1606 O O . VAL A 1 199 ? -19.008 11.510 5.511 1.00 77.06 199 VAL A O 1
ATOM 1609 N N . ARG A 1 200 ? -19.064 10.653 3.418 1.00 73.75 200 ARG A N 1
ATOM 1610 C CA . ARG A 1 200 ? -18.779 11.898 2.707 1.00 73.75 200 ARG A CA 1
ATOM 1611 C C . ARG A 1 200 ? -19.888 12.926 2.915 1.00 73.75 200 ARG A C 1
ATOM 1613 O O . ARG A 1 200 ? -19.593 14.081 3.223 1.00 73.75 200 ARG A O 1
ATOM 1620 N N . ASP A 1 201 ? -21.140 12.508 2.766 1.00 77.81 201 ASP A N 1
ATOM 1621 C CA . ASP A 1 201 ? -22.301 13.398 2.877 1.00 77.81 201 ASP A CA 1
ATOM 1622 C C . ASP A 1 201 ? -22.467 13.951 4.296 1.00 77.81 201 ASP A C 1
ATOM 1624 O O . ASP A 1 201 ? -22.796 15.123 4.482 1.00 77.81 201 ASP A O 1
ATOM 1628 N N . LEU A 1 202 ? -22.163 13.127 5.302 1.00 78.62 202 LEU A N 1
ATOM 1629 C CA . LEU A 1 202 ? -22.206 13.497 6.716 1.00 78.62 202 LEU A CA 1
ATOM 1630 C C . LEU A 1 202 ? -21.015 14.358 7.159 1.00 78.62 202 LEU A C 1
ATOM 1632 O O . LEU A 1 202 ? -21.009 14.834 8.292 1.00 78.62 202 LEU A O 1
ATOM 1636 N N . ARG A 1 203 ? -20.016 14.573 6.287 1.00 80.62 203 ARG A N 1
ATOM 1637 C CA . ARG A 1 203 ? -18.795 15.350 6.571 1.00 80.62 203 ARG A CA 1
ATOM 1638 C C . ARG A 1 203 ? -18.107 14.922 7.871 1.00 80.62 203 ARG A C 1
ATOM 1640 O O . ARG A 1 203 ? -17.577 15.760 8.600 1.00 80.62 203 ARG A O 1
ATOM 1647 N N . MET A 1 204 ? -18.123 13.623 8.166 1.00 82.69 204 MET A N 1
ATOM 1648 C CA . MET A 1 204 ? -17.460 13.089 9.353 1.00 82.69 204 MET A CA 1
ATOM 1649 C C . MET A 1 204 ? -15.960 13.357 9.258 1.00 82.69 204 MET A C 1
ATOM 1651 O O . MET A 1 204 ? -15.379 13.208 8.186 1.00 82.69 204 MET A O 1
ATOM 1655 N N . LYS A 1 205 ? -15.336 13.753 10.368 1.00 88.06 205 LYS A N 1
ATOM 1656 C CA . LYS A 1 205 ? -13.896 14.014 10.447 1.00 88.06 205 LYS A CA 1
ATOM 1657 C C . LYS A 1 205 ? -13.268 13.202 11.560 1.00 88.06 205 LYS A C 1
ATOM 1659 O O . LYS A 1 205 ? -13.892 12.955 12.590 1.00 88.06 205 LYS A O 1
ATOM 1664 N N . VAL A 1 206 ? -12.033 12.782 11.328 1.00 86.44 206 VAL A N 1
ATOM 1665 C CA . VAL A 1 206 ? -11.237 12.061 12.320 1.00 86.44 206 VAL A CA 1
ATOM 1666 C C . VAL A 1 206 ? -10.832 13.030 13.425 1.00 86.44 206 VAL A C 1
ATOM 1668 O O . VAL A 1 206 ? -10.431 14.156 13.138 1.00 86.44 206 VAL A O 1
ATOM 1671 N N . LYS A 1 207 ? -10.891 12.598 14.689 1.00 81.75 207 LYS A N 1
ATOM 1672 C CA . LYS A 1 207 ? -10.458 13.454 15.808 1.00 81.75 207 LYS A CA 1
ATOM 1673 C C . LYS A 1 207 ? -8.945 13.645 15.886 1.00 81.75 207 LYS A C 1
ATOM 1675 O O . LYS A 1 207 ? -8.492 14.700 16.315 1.00 81.75 207 LYS A O 1
ATOM 1680 N N . ASN A 1 208 ? -8.172 12.630 15.501 1.00 82.06 208 ASN A N 1
ATOM 1681 C CA . ASN A 1 208 ? -6.714 12.637 15.582 1.00 82.06 208 ASN A CA 1
ATOM 1682 C C . ASN A 1 208 ? -6.074 12.109 14.285 1.00 82.06 208 ASN A C 1
ATOM 1684 O O . ASN A 1 208 ? -5.912 10.901 14.093 1.00 82.06 208 ASN A O 1
ATOM 1688 N N . GLU A 1 209 ? -5.683 13.025 13.395 1.00 80.00 209 GLU A N 1
ATOM 1689 C CA . GLU A 1 209 ? -5.011 12.678 12.133 1.00 80.00 209 GLU A CA 1
ATOM 1690 C C . GLU A 1 209 ? -3.579 12.147 12.323 1.00 80.00 209 GLU A C 1
ATOM 1692 O O . GLU A 1 209 ? -3.043 11.485 11.439 1.00 80.00 209 GLU A O 1
ATOM 1697 N N . THR A 1 210 ? -2.938 12.390 13.467 1.00 73.25 210 THR A N 1
ATOM 1698 C CA . THR A 1 210 ? -1.567 11.912 13.708 1.00 73.25 210 THR A CA 1
ATOM 1699 C C . THR A 1 210 ? -1.545 10.403 13.954 1.00 73.25 210 THR A C 1
ATOM 1701 O O . THR A 1 210 ? -0.639 9.703 13.498 1.00 73.25 210 THR A O 1
ATOM 1704 N N . ILE A 1 211 ? -2.561 9.885 14.652 1.00 78.75 211 ILE A N 1
ATOM 1705 C CA . ILE A 1 211 ? -2.649 8.468 15.032 1.00 78.75 211 ILE A CA 1
ATOM 1706 C C . ILE A 1 211 ? -3.353 7.633 13.951 1.00 78.75 211 ILE A C 1
ATOM 1708 O O . ILE A 1 211 ? -3.047 6.447 13.802 1.00 78.75 211 ILE A O 1
ATOM 1712 N N . ILE A 1 212 ? -4.231 8.230 13.129 1.00 85.31 212 ILE A N 1
ATOM 1713 C CA . ILE A 1 212 ? -5.023 7.462 12.153 1.00 85.31 212 ILE A CA 1
ATOM 1714 C C . ILE A 1 212 ? -4.172 6.631 11.198 1.00 85.31 212 ILE A C 1
ATOM 1716 O O . ILE A 1 212 ? -4.519 5.488 10.929 1.00 85.31 212 ILE A O 1
ATOM 1720 N N . VAL A 1 213 ? -3.040 7.146 10.712 1.00 83.50 213 VAL A N 1
ATOM 1721 C CA . VAL A 1 213 ? -2.188 6.387 9.782 1.00 83.50 213 VAL A CA 1
ATOM 1722 C C . VAL A 1 213 ? -1.667 5.107 10.441 1.00 83.50 213 VAL A C 1
ATOM 1724 O O . VAL A 1 213 ? -1.580 4.069 9.787 1.00 83.50 213 VAL A O 1
ATOM 1727 N N . GLN A 1 214 ? -1.361 5.147 11.740 1.00 79.12 214 GLN A N 1
ATOM 1728 C CA . GLN A 1 214 ? -0.910 3.971 12.486 1.00 79.12 214 GLN A CA 1
ATOM 1729 C C . GLN A 1 214 ? -2.046 2.964 12.677 1.00 79.12 214 GLN A C 1
ATOM 1731 O O . GLN A 1 214 ? -1.841 1.771 12.451 1.00 79.12 214 GLN A O 1
ATOM 1736 N N . ILE A 1 215 ? -3.241 3.451 13.025 1.00 82.69 215 ILE A N 1
ATOM 1737 C CA . ILE A 1 215 ? -4.451 2.631 13.150 1.00 82.69 215 ILE A CA 1
ATOM 1738 C C . ILE A 1 215 ? -4.771 1.949 11.825 1.00 82.69 215 ILE A C 1
ATOM 1740 O O . ILE A 1 215 ? -4.893 0.731 11.770 1.00 82.69 215 ILE A O 1
ATOM 1744 N N . ILE A 1 216 ? -4.858 2.724 10.747 1.00 88.62 216 ILE A N 1
ATOM 1745 C CA . ILE A 1 216 ? -5.204 2.232 9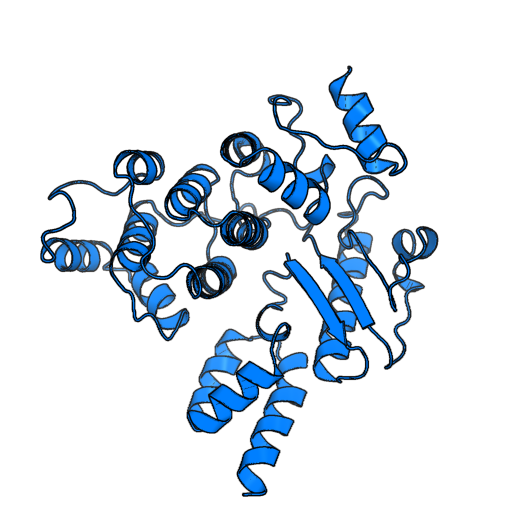.417 1.00 88.62 216 ILE A CA 1
ATOM 1746 C C . ILE A 1 216 ? -4.189 1.206 8.926 1.00 88.62 216 ILE A C 1
ATOM 1748 O O . ILE A 1 216 ? -4.580 0.179 8.380 1.00 88.62 216 ILE A O 1
ATOM 1752 N N . ARG A 1 217 ? -2.893 1.433 9.150 1.00 83.75 217 ARG A N 1
ATOM 1753 C CA . ARG A 1 217 ? -1.869 0.449 8.782 1.00 83.75 217 ARG A CA 1
ATOM 1754 C C . ARG A 1 217 ? -2.001 -0.847 9.563 1.00 83.75 217 ARG A C 1
ATOM 1756 O O . ARG A 1 217 ? -1.854 -1.902 8.961 1.00 83.75 217 ARG A O 1
ATOM 1763 N N . ALA A 1 218 ? -2.277 -0.778 10.866 1.00 82.06 218 ALA A N 1
ATOM 1764 C CA . ALA A 1 218 ? -2.528 -1.971 11.668 1.00 82.06 218 ALA A CA 1
ATOM 1765 C C . ALA A 1 218 ? -3.787 -2.703 11.183 1.00 82.06 218 ALA A C 1
ATOM 1767 O O . ALA A 1 218 ? -3.759 -3.913 10.992 1.00 82.06 218 ALA A O 1
ATOM 1768 N N . PHE A 1 219 ? -4.855 -1.955 10.905 1.00 88.44 219 PHE A N 1
ATOM 1769 C CA . PHE A 1 219 ? -6.120 -2.486 10.413 1.00 88.44 219 PHE A CA 1
ATOM 1770 C C . PHE A 1 219 ? -5.961 -3.184 9.052 1.00 88.44 219 PHE A C 1
ATOM 1772 O O . PHE A 1 219 ? -6.424 -4.308 8.871 1.00 88.44 219 PHE A O 1
ATOM 1779 N N . ALA A 1 220 ? -5.216 -2.575 8.124 1.00 90.94 220 ALA A N 1
ATOM 1780 C CA . ALA A 1 220 ? -4.919 -3.116 6.795 1.00 90.94 220 ALA A CA 1
ATOM 1781 C C . ALA A 1 220 ? -4.045 -4.390 6.810 1.00 90.94 220 ALA A C 1
ATOM 1783 O O . ALA A 1 220 ? -3.773 -4.969 5.755 1.00 90.94 220 ALA A O 1
ATOM 1784 N N . LEU A 1 221 ? -3.553 -4.845 7.967 1.00 85.88 221 LEU A N 1
ATOM 1785 C CA . LEU A 1 221 ? -2.809 -6.105 8.044 1.00 85.88 221 LEU A CA 1
ATOM 1786 C C . LEU A 1 221 ? -3.709 -7.311 7.777 1.00 85.88 221 LEU A C 1
ATOM 1788 O O . LEU A 1 221 ? -3.307 -8.191 7.006 1.00 85.88 221 LEU A O 1
ATOM 1792 N N . ASP A 1 222 ? -4.906 -7.304 8.360 1.00 86.19 222 ASP A N 1
ATOM 1793 C CA . ASP A 1 222 ? -5.852 -8.425 8.326 1.00 86.19 222 ASP A CA 1
ATOM 1794 C C . ASP A 1 222 ? -7.130 -8.116 7.550 1.00 86.19 222 ASP A C 1
ATOM 1796 O O . ASP A 1 222 ? -7.805 -9.036 7.093 1.00 86.19 222 ASP A O 1
ATOM 1800 N N . HIS A 1 223 ? -7.421 -6.836 7.320 1.00 92.31 223 HIS A N 1
ATOM 1801 C CA . HIS A 1 223 ? -8.658 -6.426 6.678 1.00 92.31 223 HIS A CA 1
ATOM 1802 C C . HIS A 1 223 ? -8.470 -6.051 5.219 1.00 92.31 223 HIS A C 1
ATOM 1804 O O . HIS A 1 223 ? -7.562 -5.304 4.842 1.00 92.31 223 HIS A O 1
ATOM 1810 N N . TYR A 1 224 ? -9.405 -6.537 4.412 1.00 95.12 224 TYR A N 1
ATOM 1811 C CA . TYR A 1 224 ? -9.629 -6.064 3.060 1.00 95.12 224 TYR A CA 1
ATOM 1812 C C . TYR A 1 224 ? -10.773 -5.056 3.055 1.00 95.12 224 TYR A C 1
ATOM 1814 O O . TYR A 1 224 ? -11.695 -5.129 3.867 1.00 95.12 224 TYR A O 1
ATOM 1822 N N . ILE A 1 225 ? -10.727 -4.126 2.111 1.00 96.62 225 ILE A N 1
ATOM 1823 C CA . ILE A 1 225 ? -11.782 -3.140 1.891 1.00 96.62 225 ILE A CA 1
ATOM 1824 C C . ILE A 1 225 ? -12.120 -3.053 0.401 1.00 96.62 225 ILE A C 1
ATOM 1826 O O . ILE A 1 225 ? -11.441 -3.625 -0.457 1.00 96.62 225 ILE A O 1
ATOM 1830 N N . THR A 1 226 ? -13.191 -2.338 0.086 1.00 96.94 226 THR A N 1
ATOM 1831 C CA . THR A 1 226 ? -13.523 -1.918 -1.281 1.00 96.94 226 THR A CA 1
ATOM 1832 C C . THR A 1 226 ? -12.977 -0.520 -1.573 1.00 96.94 226 THR A C 1
ATOM 1834 O O . THR A 1 226 ? -12.664 0.259 -0.668 1.00 96.94 226 THR A O 1
ATOM 1837 N N . SER A 1 227 ? -12.904 -0.164 -2.853 1.00 96.06 227 SER A N 1
ATOM 1838 C CA . SER A 1 227 ? -12.535 1.177 -3.315 1.00 96.06 227 SER A CA 1
ATOM 1839 C C . SER A 1 227 ? -13.510 2.236 -2.786 1.00 96.06 227 SER A C 1
ATOM 1841 O O . SER A 1 227 ? -13.087 3.328 -2.408 1.00 96.06 227 SER A O 1
ATOM 1843 N N . ALA A 1 228 ? -14.800 1.899 -2.675 1.00 95.25 228 ALA A N 1
ATOM 1844 C CA . ALA A 1 228 ? -15.815 2.769 -2.082 1.00 95.25 228 ALA A CA 1
ATOM 1845 C C . ALA A 1 228 ? -15.543 3.028 -0.590 1.00 95.25 228 ALA A C 1
ATOM 1847 O O . ALA A 1 228 ? -15.476 4.184 -0.171 1.00 95.25 228 ALA A O 1
ATOM 1848 N N . GLN A 1 229 ? -15.306 1.973 0.202 1.00 96.19 229 GLN A N 1
ATOM 1849 C CA . GLN A 1 229 ? -14.923 2.087 1.619 1.00 96.19 229 GLN A CA 1
ATOM 1850 C C . GLN A 1 229 ? -13.656 2.931 1.799 1.00 96.19 229 GLN A C 1
ATOM 1852 O O . GLN A 1 229 ? -13.604 3.792 2.679 1.00 96.19 229 GLN A O 1
ATOM 1857 N N . LEU A 1 230 ? -12.661 2.755 0.923 1.00 96.94 230 LEU A N 1
ATOM 1858 C CA . LEU A 1 230 ? -11.452 3.575 0.933 1.00 96.94 230 LEU A CA 1
ATOM 1859 C C . LEU A 1 230 ? -11.767 5.060 0.709 1.00 96.94 230 LEU A C 1
ATOM 1861 O O . LEU A 1 230 ? -11.292 5.898 1.470 1.00 96.94 230 LEU A O 1
ATOM 1865 N N . VAL A 1 231 ? -12.602 5.401 -0.278 1.00 95.81 231 VAL A N 1
ATOM 1866 C CA . VAL A 1 231 ? -13.061 6.787 -0.497 1.00 95.81 231 VAL A CA 1
ATOM 1867 C C . VAL A 1 231 ? -13.780 7.339 0.739 1.00 95.81 231 VAL A C 1
ATOM 1869 O O . VAL A 1 231 ? -13.533 8.486 1.124 1.00 95.81 231 VAL A O 1
ATOM 1872 N N . GLY A 1 232 ? -14.599 6.519 1.403 1.00 93.88 232 GLY A N 1
ATOM 1873 C CA . GLY A 1 232 ? -15.230 6.855 2.680 1.00 93.88 232 GLY A CA 1
ATOM 1874 C C . GLY A 1 232 ? -14.203 7.276 3.735 1.00 93.88 232 GLY A C 1
ATOM 1875 O O . GLY A 1 232 ? -14.302 8.379 4.272 1.00 93.88 232 GLY A O 1
ATOM 1876 N N . LEU A 1 233 ? -13.156 6.473 3.959 1.00 94.44 233 LEU A N 1
ATOM 1877 C CA . LEU A 1 233 ? -12.070 6.810 4.895 1.00 94.44 233 LEU A CA 1
ATOM 1878 C C . LEU A 1 233 ? -11.325 8.085 4.492 1.00 94.44 233 LEU A C 1
ATOM 1880 O O . LEU A 1 233 ? -11.055 8.940 5.334 1.00 94.44 233 LEU A O 1
ATOM 1884 N N . LEU A 1 234 ? -11.018 8.246 3.201 1.00 95.50 234 LEU A N 1
ATOM 1885 C CA . LEU A 1 234 ? -10.326 9.435 2.707 1.00 95.50 234 LEU A CA 1
ATOM 1886 C C . LEU A 1 234 ? -11.148 10.708 2.929 1.00 95.50 234 LEU A C 1
ATOM 1888 O O . LEU A 1 234 ? -10.570 11.766 3.158 1.00 95.50 234 LEU A O 1
ATOM 1892 N N . SER A 1 235 ? -12.480 10.637 2.879 1.00 94.06 235 SER A N 1
ATOM 1893 C CA . SER A 1 235 ? -13.344 11.799 3.128 1.00 94.06 235 SER A CA 1
ATOM 1894 C C . SER A 1 235 ? -13.235 12.344 4.559 1.00 94.06 235 SER A C 1
ATOM 1896 O O . SER A 1 235 ? -13.444 13.544 4.782 1.00 94.06 235 SER A O 1
ATOM 1898 N N . MET A 1 236 ? -12.818 11.493 5.502 1.00 93.06 236 MET A N 1
ATOM 1899 C CA . MET A 1 236 ? -12.669 11.856 6.907 1.00 93.06 236 MET A CA 1
ATOM 1900 C C . MET A 1 236 ? -11.367 12.598 7.226 1.00 93.06 236 MET A C 1
ATOM 1902 O O . MET A 1 236 ? -11.252 13.163 8.313 1.00 93.06 236 MET A O 1
ATOM 1906 N N . VAL A 1 237 ? -10.405 12.607 6.298 1.00 93.56 237 VAL A N 1
ATOM 1907 C CA . VAL A 1 237 ? -9.047 13.133 6.502 1.00 93.56 237 VAL A CA 1
ATOM 1908 C C . VAL A 1 237 ? -8.779 14.294 5.550 1.00 93.56 237 VAL A C 1
ATOM 1910 O O . VAL A 1 237 ? -8.991 14.180 4.337 1.00 93.56 237 VAL A O 1
ATOM 1913 N N . ASP A 1 238 ? -8.272 15.400 6.092 1.00 91.88 238 ASP A N 1
ATOM 1914 C CA . ASP A 1 238 ? -7.951 16.611 5.335 1.00 91.88 238 ASP A CA 1
ATOM 1915 C C . ASP A 1 238 ? -6.476 16.666 4.920 1.00 91.88 238 ASP A C 1
ATOM 1917 O O . ASP A 1 238 ? -6.157 17.162 3.831 1.00 91.88 238 ASP A O 1
ATOM 1921 N N . SER A 1 239 ? -5.575 16.105 5.734 1.00 93.94 239 SER A N 1
ATOM 1922 C CA . SER A 1 239 ? -4.145 16.040 5.422 1.00 93.94 239 SER A CA 1
ATOM 1923 C C . SER A 1 239 ? -3.855 15.202 4.175 1.00 93.94 239 SER A C 1
ATOM 1925 O O . SER A 1 239 ? -4.042 13.982 4.149 1.00 93.94 239 SER A O 1
ATOM 1927 N N . SER A 1 240 ? -3.303 15.852 3.146 1.00 93.94 240 SER A N 1
ATOM 1928 C CA . SER A 1 240 ? -2.8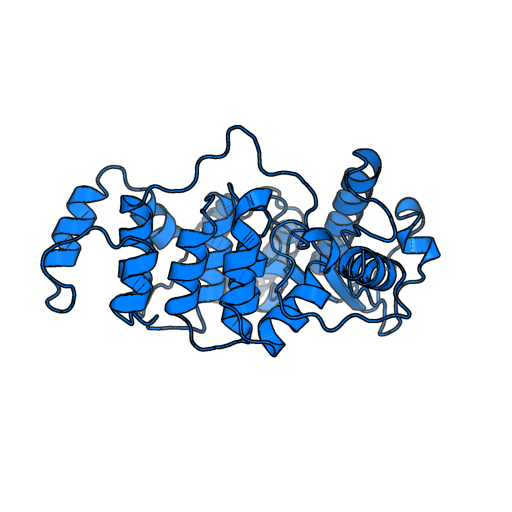82 15.201 1.898 1.00 93.94 240 SER A CA 1
ATOM 1929 C C . SER A 1 240 ? -1.861 14.089 2.122 1.00 93.94 240 SER A C 1
ATOM 1931 O O . SER A 1 240 ? -1.937 13.046 1.478 1.00 93.94 240 SER A O 1
ATOM 1933 N N . SER A 1 241 ? -0.933 14.280 3.065 1.00 91.12 241 SER A N 1
ATOM 1934 C CA . SER A 1 241 ? 0.053 13.254 3.413 1.00 91.12 241 SER A CA 1
ATOM 1935 C C . SER A 1 241 ? -0.636 12.007 3.974 1.00 91.12 241 SER A C 1
ATOM 1937 O O . SER A 1 241 ? -0.430 10.905 3.469 1.00 91.12 241 SER A O 1
ATOM 1939 N N . CYS A 1 242 ? -1.542 12.184 4.942 1.00 92.00 242 CYS A N 1
ATOM 1940 C CA . CYS A 1 242 ? -2.271 11.073 5.554 1.00 92.00 242 CYS A CA 1
ATOM 1941 C C . CYS A 1 242 ? -3.154 10.338 4.541 1.00 92.00 242 CYS A C 1
ATOM 1943 O O . CYS A 1 242 ? -3.168 9.111 4.528 1.00 92.00 242 CYS A O 1
ATOM 1945 N N . ARG A 1 243 ? -3.835 11.064 3.645 1.00 95.31 243 ARG A N 1
ATOM 1946 C CA . ARG A 1 243 ? -4.640 10.468 2.565 1.00 95.31 243 ARG A CA 1
ATOM 1947 C C . ARG A 1 243 ? -3.801 9.550 1.675 1.00 95.31 243 ARG A C 1
ATOM 1949 O O . ARG A 1 243 ? -4.190 8.410 1.441 1.00 95.31 243 ARG A O 1
ATOM 1956 N N . VAL A 1 244 ? -2.629 10.008 1.228 1.00 94.12 244 VAL A N 1
ATOM 1957 C CA . VAL A 1 244 ? -1.721 9.193 0.401 1.00 94.12 244 VAL A CA 1
ATOM 1958 C C . VAL A 1 244 ? -1.217 7.970 1.174 1.00 94.12 244 VAL A C 1
ATOM 1960 O O . VAL A 1 244 ? -1.156 6.880 0.604 1.00 94.12 244 VAL A O 1
ATOM 1963 N N . GLU A 1 245 ? -0.901 8.111 2.464 1.00 91.19 245 GLU A N 1
ATOM 1964 C CA . GLU A 1 245 ? -0.503 6.978 3.313 1.00 91.19 245 GLU A CA 1
ATOM 1965 C C . GLU A 1 245 ? -1.628 5.951 3.498 1.00 91.19 245 GLU A C 1
ATOM 1967 O O . GLU A 1 245 ? -1.361 4.754 3.433 1.00 91.19 245 GLU A O 1
ATOM 1972 N N . ILE A 1 246 ? -2.878 6.393 3.668 1.00 94.38 246 ILE A N 1
ATOM 1973 C CA . ILE A 1 246 ? -4.051 5.512 3.786 1.00 94.38 246 ILE A CA 1
ATOM 1974 C C . ILE A 1 246 ? -4.242 4.699 2.501 1.00 94.38 246 ILE A C 1
ATOM 1976 O O . ILE A 1 246 ? -4.384 3.479 2.568 1.00 94.38 246 ILE A O 1
ATOM 1980 N N . VAL A 1 247 ? -4.179 5.340 1.326 1.00 95.81 247 VAL A N 1
ATOM 1981 C CA . VAL A 1 247 ? -4.280 4.612 0.046 1.00 95.81 247 VAL A CA 1
ATOM 1982 C C . VAL A 1 247 ? -3.116 3.639 -0.130 1.00 95.81 247 VAL A C 1
ATOM 1984 O O . VAL A 1 247 ? -3.322 2.507 -0.557 1.00 95.81 247 VAL A O 1
ATOM 1987 N N . THR A 1 248 ? -1.903 4.055 0.241 1.00 93.12 248 THR A N 1
ATOM 1988 C CA . THR A 1 248 ? -0.709 3.200 0.169 1.00 93.12 248 THR A CA 1
ATOM 1989 C C . THR A 1 248 ? -0.864 1.966 1.066 1.00 93.12 248 THR A C 1
ATOM 1991 O O . THR A 1 248 ? -0.602 0.854 0.616 1.00 93.12 248 THR A O 1
ATOM 1994 N N . ALA A 1 249 ? -1.354 2.138 2.298 1.00 91.56 249 ALA A N 1
ATOM 1995 C CA . ALA A 1 249 ? -1.554 1.051 3.256 1.00 91.56 249 ALA A CA 1
ATOM 1996 C C . ALA A 1 249 ? -2.580 0.014 2.774 1.00 91.56 249 ALA A C 1
ATOM 1998 O O . ALA A 1 249 ? -2.394 -1.180 2.995 1.00 91.56 249 ALA A O 1
ATOM 1999 N N . PHE A 1 250 ? -3.640 0.449 2.090 1.00 94.88 250 PHE A N 1
ATOM 2000 C CA . PHE A 1 250 ? -4.653 -0.459 1.552 1.00 94.88 250 PHE A CA 1
ATOM 2001 C C . PHE A 1 250 ? -4.373 -0.941 0.128 1.00 94.88 250 PHE A C 1
ATOM 2003 O O . PHE A 1 250 ? -5.153 -1.735 -0.384 1.00 94.88 250 PHE A O 1
ATOM 2010 N N . TRP A 1 251 ? -3.281 -0.533 -0.527 1.00 93.38 251 TRP A N 1
ATOM 2011 C CA . TRP A 1 251 ? -3.029 -0.868 -1.934 1.00 93.38 251 TRP A CA 1
ATOM 2012 C C . TRP A 1 251 ? -3.202 -2.364 -2.247 1.00 93.38 251 TRP A C 1
ATOM 2014 O O . TRP A 1 251 ? -3.905 -2.722 -3.193 1.00 93.38 251 TRP A O 1
ATOM 2024 N N . ALA A 1 252 ? -2.611 -3.243 -1.433 1.00 91.19 252 ALA A N 1
ATOM 2025 C CA . ALA A 1 252 ? -2.695 -4.703 -1.569 1.00 91.19 252 ALA A CA 1
ATOM 2026 C C . ALA A 1 252 ? -3.922 -5.329 -0.870 1.00 91.19 252 ALA A C 1
ATOM 2028 O O . ALA A 1 252 ? -4.010 -6.545 -0.705 1.00 91.19 252 ALA A O 1
ATOM 2029 N N . ARG A 1 253 ? -4.863 -4.493 -0.428 1.00 94.12 253 ARG A N 1
ATOM 2030 C CA . ARG A 1 253 ? -6.031 -4.847 0.390 1.00 94.12 253 ARG A CA 1
ATOM 2031 C C . ARG A 1 253 ? -7.351 -4.343 -0.187 1.00 94.12 253 ARG A C 1
ATOM 2033 O O . ARG A 1 253 ? -8.376 -4.410 0.483 1.00 94.12 253 ARG A O 1
ATOM 2040 N N . ILE A 1 254 ? -7.345 -3.869 -1.431 1.00 95.56 254 ILE A N 1
ATOM 2041 C CA . ILE A 1 254 ? -8.552 -3.429 -2.135 1.00 95.56 254 ILE A CA 1
ATOM 2042 C C . ILE A 1 254 ? -9.041 -4.564 -3.036 1.00 95.56 254 ILE A C 1
ATOM 2044 O O . ILE A 1 254 ? -8.395 -4.913 -4.023 1.00 95.56 254 ILE A O 1
ATOM 2048 N N . THR A 1 255 ? -10.190 -5.139 -2.697 1.00 95.56 255 THR A N 1
ATOM 2049 C CA . THR A 1 255 ? -10.756 -6.329 -3.367 1.00 95.56 255 THR A CA 1
ATOM 2050 C C . THR A 1 255 ? -11.245 -6.052 -4.786 1.00 95.56 255 THR A C 1
ATOM 2052 O O . THR A 1 255 ? -11.114 -6.892 -5.669 1.00 95.56 255 THR A O 1
ATOM 2055 N N . ASP A 1 256 ? -11.737 -4.843 -5.046 1.00 94.12 256 ASP A N 1
ATOM 2056 C CA . ASP A 1 256 ? -12.264 -4.402 -6.340 1.00 94.12 256 ASP A CA 1
ATOM 2057 C C . ASP A 1 256 ? -11.291 -3.486 -7.107 1.00 94.12 256 ASP A C 1
ATOM 2059 O O . ASP A 1 256 ? -11.691 -2.760 -8.023 1.00 94.12 256 ASP A O 1
ATOM 2063 N N . ARG A 1 257 ? -9.994 -3.538 -6.760 1.00 92.06 257 ARG A N 1
ATOM 2064 C CA . ARG A 1 257 ? -8.945 -2.630 -7.263 1.00 92.06 257 ARG A CA 1
ATOM 2065 C C . ARG A 1 257 ? -8.909 -2.557 -8.786 1.00 92.06 257 ARG A C 1
ATOM 2067 O O . ARG A 1 257 ? -8.811 -1.475 -9.346 1.00 92.06 257 ARG A O 1
ATOM 2074 N N . ALA A 1 258 ? -9.024 -3.698 -9.461 1.00 88.31 258 ALA A N 1
ATOM 2075 C CA . ALA A 1 258 ? -8.946 -3.765 -10.920 1.00 88.31 258 ALA A CA 1
ATOM 2076 C C . ALA A 1 258 ? -10.103 -3.050 -11.644 1.00 88.31 258 ALA A C 1
ATOM 2078 O O . ALA A 1 258 ? -9.965 -2.731 -12.819 1.00 88.31 258 ALA A O 1
ATOM 2079 N N . LYS A 1 259 ? -11.241 -2.828 -10.971 1.00 89.12 259 LYS A N 1
ATOM 2080 C CA . LYS A 1 259 ? -12.454 -2.252 -11.577 1.00 89.12 259 LYS A CA 1
ATOM 2081 C C . LYS A 1 259 ? -12.737 -0.826 -11.110 1.00 89.12 259 LYS A C 1
ATOM 2083 O O . LYS A 1 259 ? -13.222 -0.012 -11.888 1.00 89.12 259 LYS A O 1
ATOM 2088 N N . ASN A 1 260 ? -12.461 -0.535 -9.837 1.00 92.44 260 ASN A N 1
ATOM 2089 C CA . ASN A 1 260 ? -12.975 0.668 -9.177 1.00 92.44 260 ASN A CA 1
ATOM 2090 C C . ASN A 1 260 ? -11.880 1.592 -8.624 1.00 92.44 260 ASN A C 1
ATOM 2092 O O . ASN A 1 260 ? -12.190 2.674 -8.125 1.00 92.44 260 ASN A O 1
ATOM 2096 N N . PHE A 1 261 ? -10.595 1.239 -8.736 1.00 93.25 261 PHE A N 1
ATOM 2097 C CA . PHE A 1 261 ? -9.527 2.070 -8.167 1.00 93.25 261 PHE A CA 1
ATOM 2098 C C . PHE A 1 261 ? -9.420 3.459 -8.822 1.00 93.25 261 PHE A C 1
ATOM 2100 O O . PHE A 1 261 ? -9.007 4.421 -8.172 1.00 93.25 261 PHE A O 1
ATOM 2107 N N . SER A 1 262 ? -9.877 3.616 -10.070 1.00 92.62 262 SER A N 1
ATOM 2108 C CA . SER A 1 262 ? -9.977 4.926 -10.725 1.00 92.62 262 SER A CA 1
ATOM 2109 C C . SER A 1 262 ? -10.835 5.925 -9.935 1.00 92.62 262 SER A C 1
ATOM 2111 O O . SER A 1 262 ? -10.593 7.129 -9.996 1.00 92.62 262 SER A O 1
ATOM 2113 N N . ASP A 1 263 ? -11.832 5.450 -9.177 1.00 92.44 263 ASP A N 1
ATOM 2114 C CA . ASP A 1 263 ? -12.679 6.314 -8.345 1.00 92.44 263 ASP A CA 1
ATOM 2115 C C . ASP A 1 263 ? -11.921 6.855 -7.132 1.00 92.44 263 ASP A C 1
ATOM 2117 O O . ASP A 1 263 ? -12.074 8.028 -6.788 1.00 92.44 263 ASP A O 1
ATOM 2121 N N . VAL A 1 264 ? -11.024 6.050 -6.553 1.00 94.94 264 VAL A N 1
ATOM 2122 C CA . VAL A 1 264 ? -10.090 6.500 -5.510 1.00 94.94 264 VAL A CA 1
ATOM 2123 C C . VAL A 1 264 ? -9.191 7.600 -6.071 1.00 94.94 264 VAL A C 1
ATOM 2125 O O . VAL A 1 264 ? -9.057 8.663 -5.468 1.00 94.94 264 VAL A O 1
ATOM 2128 N N . MET A 1 265 ? -8.630 7.389 -7.264 1.00 94.56 265 MET A N 1
ATOM 2129 C CA . MET A 1 265 ? -7.740 8.357 -7.912 1.00 94.56 265 MET A CA 1
ATOM 2130 C C . MET A 1 265 ? -8.433 9.678 -8.256 1.00 94.56 265 MET A C 1
ATOM 2132 O O . MET A 1 265 ? -7.838 10.737 -8.072 1.00 94.56 265 MET A O 1
ATOM 2136 N N . ARG A 1 266 ? -9.691 9.639 -8.710 1.00 92.19 266 ARG A N 1
ATOM 2137 C CA . ARG A 1 266 ? -10.502 10.845 -8.967 1.00 92.19 266 ARG A CA 1
ATOM 2138 C C . ARG A 1 266 ? -10.908 11.581 -7.692 1.00 92.19 266 ARG A C 1
ATOM 2140 O O . ARG A 1 266 ? -11.207 12.770 -7.747 1.00 92.19 266 ARG A O 1
ATOM 2147 N N . PHE A 1 267 ? -10.951 10.883 -6.558 1.00 93.38 267 PHE A N 1
ATOM 2148 C CA . PHE A 1 267 ? -11.242 11.491 -5.263 1.00 93.38 267 PHE A CA 1
ATOM 2149 C C . PHE A 1 267 ? -10.033 12.225 -4.660 1.00 93.38 267 PHE A C 1
ATOM 2151 O O . PHE A 1 267 ? -10.194 13.138 -3.845 1.00 93.38 267 PHE A O 1
ATOM 2158 N N . LEU A 1 268 ? -8.815 11.828 -5.030 1.00 95.12 268 LEU A N 1
ATOM 2159 C CA . LEU A 1 268 ? -7.584 12.489 -4.605 1.00 95.12 268 LEU A CA 1
ATOM 2160 C C . LEU A 1 268 ? -7.382 13.821 -5.338 1.00 95.12 268 LEU A C 1
ATOM 2162 O O . LEU A 1 268 ? -7.726 13.973 -6.509 1.00 95.12 268 LEU A O 1
ATOM 2166 N N . LYS A 1 269 ? -6.760 14.791 -4.658 1.00 95.12 269 LYS A N 1
ATOM 2167 C CA . LYS A 1 269 ? -6.304 16.028 -5.315 1.00 95.12 269 LYS A CA 1
ATOM 2168 C C . LYS A 1 269 ? -5.199 15.704 -6.325 1.00 95.12 269 LYS A C 1
ATOM 2170 O O . LYS A 1 269 ? -4.466 14.734 -6.150 1.00 95.12 269 LYS A O 1
ATOM 2175 N N . THR A 1 270 ? -4.989 16.570 -7.315 1.00 94.12 270 THR A N 1
ATOM 2176 C CA . THR A 1 270 ? -3.940 16.409 -8.340 1.00 94.12 270 THR A CA 1
ATOM 2177 C C . THR A 1 270 ? -2.564 16.077 -7.751 1.00 94.12 270 THR A C 1
ATOM 2179 O O . THR A 1 270 ? -1.910 15.139 -8.200 1.00 94.12 270 T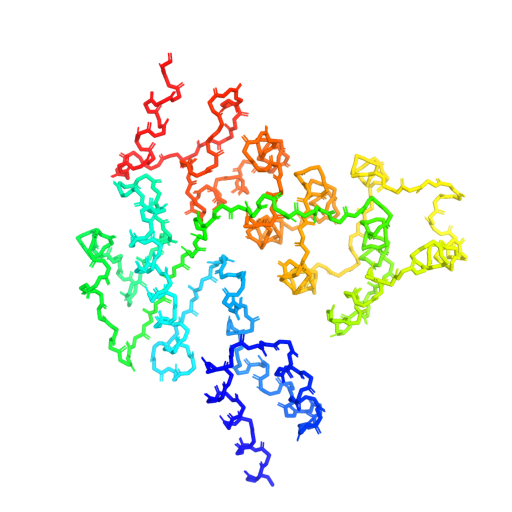HR A O 1
ATOM 2182 N N . GLU A 1 271 ? -2.126 16.798 -6.716 1.00 94.50 271 GLU A N 1
ATOM 2183 C CA . GLU A 1 271 ? -0.826 16.544 -6.075 1.00 94.50 271 GLU A CA 1
ATOM 2184 C C . GLU A 1 271 ? -0.785 15.211 -5.310 1.00 94.50 271 GLU A C 1
ATOM 2186 O O . GLU A 1 271 ? 0.228 14.515 -5.344 1.00 94.50 271 GLU A O 1
ATOM 2191 N N . GLU A 1 272 ? -1.894 14.813 -4.679 1.00 95.38 272 GLU A N 1
ATOM 2192 C CA . GLU A 1 272 ? -2.027 13.529 -3.974 1.00 95.38 272 GLU A CA 1
ATOM 2193 C C . GLU A 1 272 ? -1.965 12.358 -4.963 1.00 95.38 272 GLU A C 1
ATOM 2195 O O . GLU A 1 272 ? -1.175 11.431 -4.778 1.00 95.38 272 GLU A O 1
ATOM 2200 N N . ALA A 1 273 ? -2.738 12.437 -6.051 1.00 94.38 273 ALA A N 1
ATOM 2201 C CA . ALA A 1 273 ? -2.756 11.452 -7.129 1.00 94.38 273 ALA A CA 1
ATOM 2202 C C . ALA A 1 273 ? -1.378 11.315 -7.796 1.00 94.38 273 ALA A C 1
ATOM 2204 O O . ALA A 1 273 ? -0.904 10.203 -8.019 1.00 94.38 273 ALA A O 1
ATOM 2205 N N . ASN A 1 274 ? -0.689 12.432 -8.049 1.00 92.12 274 ASN A N 1
ATOM 2206 C CA . ASN A 1 274 ? 0.660 12.422 -8.616 1.00 92.12 274 ASN A CA 1
ATOM 2207 C C . ASN A 1 274 ? 1.698 11.828 -7.652 1.00 92.12 274 ASN A C 1
ATOM 2209 O O . ASN A 1 274 ? 2.608 11.114 -8.083 1.00 92.12 274 ASN A O 1
ATOM 2213 N N . LEU A 1 275 ? 1.601 12.126 -6.351 1.00 91.81 275 LEU A N 1
ATOM 2214 C CA . LEU A 1 275 ? 2.493 11.551 -5.344 1.00 91.81 275 LEU A CA 1
ATOM 2215 C C . LEU A 1 275 ? 2.284 10.038 -5.227 1.00 91.81 275 LEU A C 1
ATOM 2217 O O . LEU A 1 275 ? 3.259 9.286 -5.213 1.00 91.81 275 LEU A O 1
ATOM 2221 N N . LEU A 1 276 ? 1.028 9.593 -5.209 1.00 92.62 276 LEU A N 1
ATOM 2222 C CA . LEU A 1 276 ? 0.675 8.178 -5.220 1.00 92.62 276 LEU A CA 1
ATOM 2223 C C . LEU A 1 276 ? 1.157 7.490 -6.510 1.00 92.62 276 LEU A C 1
ATOM 2225 O O . LEU A 1 276 ? 1.782 6.436 -6.439 1.00 92.62 276 LEU A O 1
ATOM 2229 N N . GLY A 1 277 ? 0.993 8.156 -7.660 1.00 90.62 277 GLY A N 1
ATOM 2230 C CA . GLY A 1 277 ? 1.558 7.810 -8.972 1.00 90.62 277 GLY A CA 1
ATOM 2231 C C . GLY A 1 277 ? 3.034 7.480 -8.935 1.00 90.62 277 GLY A C 1
ATOM 2232 O O . GLY A 1 277 ? 3.466 6.444 -9.436 1.00 90.62 277 GLY A O 1
ATOM 2233 N N . LYS A 1 278 ? 3.811 8.339 -8.281 1.00 87.88 278 LYS A N 1
ATOM 2234 C CA . LYS A 1 278 ? 5.250 8.135 -8.117 1.00 87.88 278 LYS A CA 1
ATOM 2235 C C . LYS A 1 278 ? 5.579 6.990 -7.163 1.00 87.88 278 LYS A C 1
ATOM 2237 O O . LYS A 1 278 ? 6.609 6.356 -7.368 1.00 87.88 278 LYS A O 1
ATOM 2242 N N . ARG A 1 279 ? 4.774 6.762 -6.120 1.00 88.38 279 ARG A N 1
ATOM 2243 C CA . ARG A 1 279 ? 5.022 5.736 -5.091 1.00 88.38 279 ARG A CA 1
ATOM 2244 C C . ARG A 1 279 ? 4.679 4.330 -5.575 1.00 88.38 279 ARG A C 1
ATOM 2246 O O . ARG A 1 279 ? 5.531 3.451 -5.504 1.00 88.38 279 ARG A O 1
ATOM 2253 N N . ILE A 1 280 ? 3.455 4.155 -6.067 1.00 89.94 280 ILE A N 1
ATOM 2254 C CA . ILE A 1 280 ? 2.893 2.866 -6.493 1.00 89.94 280 ILE A CA 1
ATOM 2255 C C . ILE A 1 280 ? 3.296 2.536 -7.938 1.00 89.94 280 ILE A C 1
ATOM 2257 O O . ILE A 1 280 ? 3.486 1.375 -8.293 1.00 89.94 280 ILE A O 1
ATOM 2261 N N . GLY A 1 281 ? 3.469 3.566 -8.767 1.00 89.06 281 GLY A N 1
ATOM 2262 C CA . GLY A 1 281 ? 3.713 3.443 -10.199 1.00 89.06 281 GLY A CA 1
ATOM 2263 C C . GLY A 1 281 ? 2.425 3.629 -11.000 1.00 89.06 281 GLY A C 1
ATOM 2264 O O . GLY A 1 281 ? 1.429 2.942 -10.785 1.00 89.06 281 GLY A O 1
ATOM 2265 N N . TYR A 1 282 ? 2.450 4.548 -11.969 1.00 89.62 282 TYR A N 1
ATOM 2266 C CA . TYR A 1 282 ? 1.273 4.880 -12.782 1.00 89.62 282 TYR A CA 1
ATOM 2267 C C . TYR A 1 282 ? 0.713 3.695 -13.569 1.00 89.62 282 TYR A C 1
ATOM 2269 O O . TYR A 1 282 ? -0.495 3.607 -13.741 1.00 89.62 282 TYR A O 1
ATOM 2277 N N . TYR A 1 283 ? 1.569 2.778 -14.024 1.00 87.94 283 TYR A N 1
ATOM 2278 C CA . TYR A 1 283 ? 1.123 1.600 -14.766 1.00 87.94 283 TYR A CA 1
ATOM 2279 C C . TYR A 1 283 ? 0.284 0.659 -13.897 1.00 87.94 283 TYR A C 1
ATOM 2281 O O . TYR A 1 283 ? -0.736 0.158 -14.350 1.00 87.94 283 TYR A O 1
ATOM 2289 N N . ALA A 1 284 ? 0.674 0.463 -12.634 1.00 86.44 284 ALA A N 1
ATOM 2290 C CA . ALA A 1 284 ? -0.043 -0.417 -11.717 1.00 86.44 284 ALA A CA 1
ATOM 2291 C C . ALA A 1 284 ? -1.461 0.092 -11.400 1.00 86.44 284 ALA A C 1
ATOM 2293 O O . ALA A 1 284 ? -2.337 -0.704 -11.080 1.00 86.44 284 ALA A O 1
ATOM 2294 N N . MET A 1 285 ? -1.683 1.406 -11.500 1.00 88.94 285 MET A N 1
ATOM 2295 C CA . MET A 1 285 ? -2.968 2.056 -11.224 1.00 88.94 285 MET A CA 1
ATOM 2296 C C . MET A 1 285 ? -3.785 2.365 -12.484 1.00 88.94 285 MET A C 1
ATOM 2298 O O . MET A 1 285 ? -4.899 2.869 -12.362 1.00 88.94 285 MET A O 1
ATOM 2302 N N . LEU A 1 286 ? -3.235 2.134 -13.680 1.00 88.94 286 LEU A N 1
ATOM 2303 C CA . LEU A 1 286 ? -3.862 2.517 -14.941 1.00 88.94 286 LEU A CA 1
ATOM 2304 C C . LEU A 1 286 ? -5.099 1.655 -15.219 1.00 88.94 286 LEU A C 1
ATOM 2306 O O . LEU A 1 286 ? -4.989 0.446 -15.404 1.00 88.94 286 LEU A O 1
ATOM 2310 N N . ASP A 1 287 ? -6.254 2.305 -15.334 1.00 89.38 287 ASP A N 1
ATOM 2311 C CA . ASP A 1 287 ? -7.470 1.717 -15.894 1.00 89.38 287 ASP A CA 1
ATOM 2312 C C . ASP A 1 287 ? -7.725 2.322 -17.279 1.00 89.38 287 ASP A C 1
ATOM 2314 O O . ASP A 1 287 ? -8.078 3.496 -17.405 1.00 89.38 287 ASP A O 1
ATOM 2318 N N . LEU A 1 288 ? -7.540 1.515 -18.326 1.00 89.75 288 LEU A N 1
ATOM 2319 C CA . LEU A 1 288 ? -7.748 1.938 -19.714 1.00 89.75 288 LEU A CA 1
ATOM 2320 C C . LEU A 1 288 ? -9.214 2.211 -20.051 1.00 89.75 288 LEU A C 1
ATOM 2322 O O . LEU A 1 288 ? -9.488 2.981 -20.966 1.00 89.75 288 LEU A O 1
ATOM 2326 N N . ASN A 1 289 ? -10.159 1.629 -19.310 1.00 89.19 289 ASN A N 1
ATOM 2327 C CA . ASN A 1 289 ? -11.580 1.913 -19.504 1.00 89.19 289 ASN A CA 1
ATOM 2328 C C . ASN A 1 289 ? -11.971 3.251 -18.867 1.00 89.19 289 ASN A C 1
ATOM 2330 O O . ASN A 1 289 ? -12.980 3.855 -19.231 1.00 89.19 289 ASN A O 1
ATOM 2334 N N . ARG A 1 290 ? -11.184 3.718 -17.891 1.00 88.62 290 ARG A N 1
ATOM 2335 C CA . ARG A 1 290 ? -11.431 4.953 -17.139 1.00 88.62 290 ARG A CA 1
ATOM 2336 C C . ARG A 1 290 ? -10.145 5.781 -17.038 1.00 88.62 290 ARG A C 1
ATOM 2338 O O . ARG A 1 290 ? -9.722 6.125 -15.933 1.00 88.62 290 ARG A O 1
ATOM 2345 N N . PRO A 1 291 ? -9.551 6.184 -18.178 1.00 87.44 291 PRO A N 1
ATOM 2346 C CA . PRO A 1 291 ? -8.221 6.782 -18.201 1.00 87.44 291 PRO A CA 1
ATOM 2347 C C . PRO A 1 291 ? -8.197 8.197 -17.624 1.00 87.44 291 PRO A C 1
ATOM 2349 O O . PRO A 1 291 ? -7.119 8.730 -17.397 1.00 87.44 291 PRO A O 1
ATOM 2352 N N . SER A 1 292 ? -9.351 8.822 -17.373 1.00 79.44 292 SER A N 1
ATOM 2353 C CA . SER A 1 292 ? -9.496 10.192 -16.870 1.00 79.44 292 SER A CA 1
ATOM 2354 C C . SER A 1 292 ? -9.121 10.331 -15.388 1.00 79.44 292 SER A C 1
ATOM 2356 O O . SER A 1 292 ? -9.969 10.530 -14.515 1.00 79.44 292 SER A O 1
ATOM 2358 N N . MET A 1 293 ? -7.817 10.233 -15.134 1.00 84.50 293 MET A N 1
ATOM 2359 C CA . MET A 1 293 ? -7.131 10.514 -13.873 1.00 84.50 293 MET A CA 1
ATOM 2360 C C . MET A 1 293 ? -6.077 11.613 -14.084 1.00 84.50 293 MET A C 1
ATOM 2362 O O . MET A 1 293 ? -5.763 11.992 -15.213 1.00 84.50 293 MET A O 1
ATOM 2366 N N . HIS A 1 294 ? -5.520 12.143 -12.996 1.00 85.19 294 HIS A N 1
ATOM 2367 C CA . HIS A 1 294 ? -4.406 13.087 -13.070 1.00 85.19 294 HIS A CA 1
ATOM 2368 C C . HIS A 1 294 ? -3.083 12.342 -13.273 1.00 85.19 294 HIS A C 1
ATOM 2370 O O . HIS A 1 294 ? -2.743 11.464 -12.480 1.00 85.19 294 HIS A O 1
ATOM 2376 N N . TYR A 1 295 ? -2.320 12.724 -14.302 1.00 89.19 295 TYR A N 1
ATOM 2377 C CA . TYR A 1 295 ? -0.997 12.160 -14.556 1.00 89.19 295 TYR A CA 1
ATOM 2378 C C . TYR A 1 295 ? 0.069 13.246 -14.636 1.00 89.19 295 TYR A C 1
ATOM 2380 O O . TYR A 1 295 ? -0.045 14.208 -15.396 1.00 89.19 295 TYR A O 1
ATOM 2388 N N . LYS A 1 296 ? 1.167 13.032 -13.914 1.00 92.38 296 LYS A N 1
ATOM 2389 C CA . LYS A 1 296 ? 2.426 13.760 -14.074 1.00 92.38 296 LYS A CA 1
ATOM 2390 C C . LYS A 1 296 ? 3.526 12.748 -14.357 1.00 92.38 296 LYS A C 1
ATOM 2392 O O . LYS A 1 296 ? 4.238 12.320 -13.446 1.00 92.38 296 LYS A O 1
ATOM 2397 N N . LEU A 1 297 ? 3.586 12.344 -15.624 1.00 90.88 297 LEU A N 1
ATOM 2398 C CA . LEU A 1 297 ? 4.456 11.286 -16.128 1.00 90.88 297 LEU A CA 1
ATOM 2399 C C . LEU A 1 297 ? 5.866 11.819 -16.416 1.00 90.88 297 LEU A C 1
ATOM 2401 O O . LEU A 1 297 ? 6.056 12.846 -17.069 1.00 90.88 297 LEU A O 1
ATOM 2405 N N . ARG A 1 298 ? 6.871 11.091 -15.945 1.00 88.19 298 ARG A N 1
ATOM 2406 C CA . ARG A 1 298 ? 8.296 11.299 -16.186 1.00 88.19 298 ARG A CA 1
ATOM 2407 C C . ARG A 1 298 ? 8.672 10.587 -17.479 1.00 88.19 298 ARG A C 1
ATOM 2409 O O . ARG A 1 298 ? 8.961 9.399 -17.461 1.00 88.19 298 ARG A O 1
ATOM 2416 N N . MET A 1 299 ? 8.706 11.308 -18.598 1.00 89.44 299 MET A N 1
ATOM 2417 C CA . MET A 1 299 ? 8.934 10.700 -19.924 1.00 89.44 299 MET A CA 1
ATOM 2418 C C . MET A 1 299 ? 10.296 10.013 -20.090 1.00 89.44 299 MET A C 1
ATOM 2420 O O . MET A 1 299 ? 10.445 9.155 -20.955 1.00 89.44 299 MET A O 1
ATOM 2424 N N . TYR A 1 300 ? 11.282 10.348 -19.253 1.00 82.56 300 TYR A N 1
ATOM 2425 C CA . TYR A 1 300 ? 12.558 9.629 -19.204 1.00 82.56 300 TYR A CA 1
ATOM 2426 C C . TYR A 1 300 ? 12.434 8.236 -18.564 1.00 82.56 300 TYR A C 1
ATOM 2428 O O . TYR A 1 300 ? 13.275 7.369 -18.799 1.00 82.56 300 TYR A O 1
ATOM 2436 N N . ASN A 1 301 ? 11.397 8.001 -17.754 1.00 80.19 301 ASN A N 1
ATOM 2437 C CA . ASN A 1 301 ? 11.092 6.692 -17.203 1.00 80.19 301 ASN A CA 1
ATOM 2438 C C . ASN A 1 301 ? 10.309 5.884 -18.245 1.00 80.19 301 ASN A C 1
ATOM 2440 O O . ASN A 1 301 ? 9.215 6.266 -18.662 1.00 80.19 301 ASN A O 1
ATOM 2444 N N . LYS A 1 302 ? 10.860 4.735 -18.647 1.00 82.25 302 LYS A N 1
ATOM 2445 C CA . LYS A 1 302 ? 10.270 3.876 -19.680 1.00 82.25 302 LYS A CA 1
ATOM 2446 C C . LYS A 1 302 ? 8.852 3.404 -19.332 1.00 82.25 302 LYS A C 1
ATOM 2448 O O . LYS A 1 302 ? 8.050 3.231 -20.249 1.00 82.25 302 LYS A O 1
ATOM 2453 N N . SER A 1 303 ? 8.524 3.209 -18.052 1.00 82.75 303 SER A N 1
ATOM 2454 C CA . SER A 1 303 ? 7.174 2.793 -17.654 1.00 82.75 303 SER A CA 1
ATOM 2455 C C . SER A 1 303 ? 6.145 3.881 -17.827 1.00 82.75 303 SER A C 1
ATOM 2457 O O . SER A 1 303 ? 5.105 3.665 -18.443 1.00 82.75 303 SER A O 1
ATOM 2459 N N . GLU A 1 304 ? 6.474 5.073 -17.357 1.00 88.69 304 GLU A N 1
ATOM 2460 C CA . GLU A 1 304 ? 5.613 6.240 -17.466 1.00 88.69 304 GLU A CA 1
ATOM 2461 C C . GLU A 1 304 ? 5.479 6.686 -18.928 1.00 88.69 304 GLU A C 1
ATOM 2463 O O . GLU A 1 304 ? 4.391 7.069 -19.346 1.00 88.69 304 GLU A O 1
ATOM 2468 N N . LEU A 1 305 ? 6.526 6.526 -19.747 1.00 89.00 305 LEU A N 1
ATOM 2469 C CA . LEU A 1 305 ? 6.437 6.714 -21.196 1.00 89.00 305 LEU A CA 1
ATOM 2470 C C . LEU A 1 305 ? 5.483 5.708 -21.860 1.00 89.00 305 LEU A C 1
ATOM 2472 O O . LEU A 1 305 ? 4.742 6.082 -22.768 1.00 89.00 305 LEU A O 1
ATOM 2476 N N . LYS A 1 306 ? 5.478 4.433 -21.440 1.00 89.50 306 LYS A N 1
ATOM 2477 C CA . LYS A 1 306 ? 4.515 3.451 -21.968 1.00 89.50 306 LYS A CA 1
ATOM 2478 C C . LYS A 1 306 ? 3.089 3.804 -21.551 1.00 89.50 306 LYS A C 1
ATOM 2480 O O . LYS A 1 306 ? 2.214 3.777 -22.407 1.00 89.50 306 LYS A O 1
ATOM 2485 N N . VAL A 1 307 ? 2.873 4.198 -20.292 1.00 90.81 307 VAL A N 1
ATOM 2486 C CA . VAL A 1 307 ? 1.571 4.710 -19.826 1.00 90.81 307 VAL A CA 1
ATOM 2487 C C . VAL A 1 307 ? 1.125 5.885 -20.693 1.00 90.81 307 VAL A C 1
ATOM 2489 O O . VAL A 1 307 ? 0.002 5.873 -21.179 1.00 90.81 307 VAL A O 1
ATOM 2492 N N . ALA A 1 308 ? 2.014 6.846 -20.968 1.00 92.69 308 ALA A N 1
ATOM 2493 C CA . ALA A 1 308 ? 1.707 7.966 -21.854 1.00 92.69 308 ALA A CA 1
ATOM 2494 C C . ALA A 1 308 ? 1.238 7.471 -23.229 1.00 92.69 308 ALA A C 1
ATOM 2496 O O . ALA A 1 308 ? 0.172 7.864 -23.679 1.00 92.69 308 ALA A O 1
ATOM 2497 N N . LYS A 1 309 ? 1.978 6.552 -23.863 1.00 92.44 309 LYS A N 1
ATOM 2498 C CA . LYS A 1 309 ? 1.594 5.975 -25.164 1.00 92.44 309 LYS A CA 1
ATOM 2499 C C . LYS A 1 309 ? 0.231 5.283 -25.129 1.00 92.44 309 LYS A C 1
ATOM 2501 O O . LYS A 1 309 ? -0.526 5.439 -26.075 1.00 92.44 309 LYS A O 1
ATOM 2506 N N . MET A 1 310 ? -0.077 4.550 -24.059 1.00 91.88 310 MET A N 1
ATOM 2507 C CA . MET A 1 310 ? -1.361 3.859 -23.895 1.00 91.88 310 MET A CA 1
ATOM 2508 C C . MET A 1 310 ? -2.539 4.828 -23.726 1.00 91.88 310 MET A C 1
ATOM 2510 O O . MET A 1 310 ? -3.649 4.485 -24.099 1.00 91.88 310 MET A O 1
ATOM 2514 N N . LEU A 1 311 ? -2.307 6.030 -23.189 1.00 91.00 311 LEU A N 1
ATOM 2515 C CA . LEU A 1 311 ? -3.342 7.060 -23.033 1.00 91.00 311 LEU A CA 1
ATOM 2516 C C . LEU A 1 311 ? -3.679 7.803 -24.340 1.00 91.00 311 LEU A C 1
ATOM 2518 O O . LEU A 1 311 ? -4.689 8.497 -24.384 1.00 91.00 311 LEU A O 1
ATOM 2522 N N . PHE A 1 312 ? -2.834 7.702 -25.373 1.00 85.19 312 PHE A N 1
ATOM 2523 C CA . PHE A 1 312 ? -3.016 8.372 -26.672 1.00 85.19 312 PHE A CA 1
ATOM 2524 C C . PHE A 1 312 ? -3.481 7.429 -27.798 1.00 85.19 312 PHE A C 1
ATOM 2526 O O . PHE A 1 312 ? -3.558 7.866 -28.946 1.00 85.19 312 PHE A O 1
ATOM 2533 N N . GLN A 1 313 ? -3.735 6.155 -27.489 1.00 76.62 313 GLN A N 1
ATOM 2534 C CA . GLN A 1 313 ? -4.281 5.155 -28.417 1.00 76.62 313 GLN A CA 1
ATOM 2535 C C . GLN A 1 313 ? -5.794 5.059 -28.261 1.00 76.62 313 GLN A C 1
ATOM 2537 O O . GLN A 1 313 ? -6.458 4.905 -29.308 1.00 76.62 313 GLN A O 1
#

Organism: NCBI:txid63592

Secondary structure (DSSP, 8-state):
-HHHHHHHHHHHHHHTT-S-HHHHHHHHHHHS-HHHHHHHHHHHGGGGG--TTS--EEEEEETTSHHHHHHHHHHHHHHHHHHHTT--BTTTB-SEEEEEETTEEPPHHHHH-GGG----SSSEEEEEE---PPPPTT--BPPHHHHHHHHHHHHH-S----HHHHHHHHS-TTHHHHHHHHTTSTTS-SS----HHHHHHTT---S-HHHHHHHHHHHTTT-BB-HHHHHHHHHT---HHHHHHHHHHHGGGBTTHHHHHHHHHHHS-HHHHHHHHHHH-HHHH--TTS--S-----TTSHHHHHHHHHHT-

Radius of gyration: 20.52 Å; chains: 1; bounding box: 57×32×63 Å

pLDDT: mean 82.07, std 12.62, range [42.56, 96.94]

Sequence (313 aa):
MRYKESMVEAGLLVYGRIMDPQNAKRLIRQVMDAEQCASLYQRLGSLNMFNPRNPTGYYNLQLSHQAQYTVARRLLEMFQAEVDFRLNEFPLRITWNNCFLNGEPLPMEKLQHPYTIEFESRGSLSLSYTEQRPVSDSAVPISNESFSVLVNILATRADVDDPNELIAMVDNEDTATCMRVFRQFDTCPKSVFVSPERVRDLRMKVKNETIIVQIIRAFALDHYITSAQLVGLLSMVDSSSCRVEIVTAFWARITDRAKNFSDVMRFLKTEEANLLGKRIGYYAMLDLNRPSMHYKLRMYNKSELKVAKMLFQ

Foldseek 3Di:
DVVLVVLLVVLLLCLLVDLDVPVSLVVCPVVHDPVSSVVSCVVCPCVLLDHPLFRFFKDKAFLLRNSSVSSVVSLLVVQVVCVVVVLADPPAAFQWFPKDWQNHGDDVVCSVPVVPDDDDSGGIIITGGADSDAADPPADAQDLLLLLLLLLCQLPDPPCPDLVVSLCQSPDPVSVVVVVVSCVPPPDPNDDSCFLVNLLVSLRAGNDLVCVLVSLLVNLSPHAHALSSLLSVLSRDDDLVSNLSNCSSRVNRHNCQLPCVVVSQVSHDLVSNAVNCRRNNVSVNADLVNRPGRDDADCVRPNSVVVVVSNVD